Protein AF-0000000068182702 (afdb_homodimer)

Nearest PDB structures (foldseek):
  3tcj-assembly1_A  TM=9.466E-01  e=1.246E-10  Aliivibrio fischeri
  4elz-assembly1_D  TM=9.457E-01  e=1.972E-10  Aliivibrio fischeri MJ11
  3tcj-assembly1_B  TM=9.399E-01  e=1.388E-09  Aliivibrio fischeri
  2vub-assembly1_D  TM=9.072E-01  e=1.931E-07  Escherichia coli
  1x75-assembly1_D  TM=8.991E-01  e=2.165E-07  Escherichia coli

Secondary structure (DSSP, 8-state):
--TTEEEE--STTTTT--EEEE-S-GGGTTSSEEEEEEEEESSSS------TTTS-EEEETTEEEEE-GGG-EEEEGGG--SEEEE-GGGHHHHHHHHHHHHH--/--TTEEEE--STTTTT--EEEE-S-GGGTTSSEEEEEEEEESSSS------TTTS-EEEETTEEEEE-GGG-EEEEGGG--SEEEE-GGGHHHHHHHHHHHHH--

pLDDT: mean 93.03, std 8.58, range [58.75, 98.69]

Structure (mmCIF, N/CA/C/O backbone):
data_AF-0000000068182702-model_v1
#
loop_
_entity.id
_entity.type
_entity.pdbx_description
1 polymer 'Toxin CcdB'
#
loop_
_atom_site.group_PDB
_atom_site.id
_atom_site.type_symbol
_atom_site.label_atom_id
_atom_site.label_alt_id
_atom_site.label_comp_id
_atom_site.label_asym_id
_atom_site.label_entity_id
_atom_site.label_seq_id
_atom_site.pdbx_PDB_ins_code
_atom_site.Cartn_x
_atom_site.Cartn_y
_atom_site.Cartn_z
_atom_site.occupancy
_atom_site.B_iso_or_equiv
_atom_site.auth_seq_id
_atom_site.auth_comp_id
_atom_site.auth_asym_id
_atom_site.auth_atom_id
_atom_site.pdbx_PDB_model_num
ATOM 1 N N . MET A 1 1 ? -16.281 4.598 8.031 1 84.88 1 MET A N 1
ATOM 2 C CA . MET A 1 1 ? -14.93 4.973 7.613 1 84.88 1 MET A CA 1
ATOM 3 C C . MET A 1 1 ? -14.93 5.492 6.18 1 84.88 1 MET A C 1
ATOM 5 O O . MET A 1 1 ? -15.586 4.918 5.309 1 84.88 1 MET A O 1
ATOM 9 N N . ALA A 1 2 ? -14.43 6.773 6.047 1 94.38 2 ALA A N 1
ATOM 10 C CA . ALA A 1 2 ? -14.398 7.367 4.711 1 94.38 2 ALA A CA 1
ATOM 11 C C . ALA A 1 2 ? -12.961 7.562 4.23 1 94.38 2 ALA A C 1
ATOM 13 O O . ALA A 1 2 ? -12.078 7.918 5.012 1 94.38 2 ALA A O 1
ATOM 14 N N . ARG A 1 3 ? -12.867 7.258 2.963 1 97.56 3 ARG A N 1
ATOM 15 C CA . ARG A 1 3 ? -11.562 7.496 2.354 1 97.56 3 ARG A CA 1
ATOM 16 C C . ARG A 1 3 ? -11.078 8.914 2.635 1 97.56 3 ARG A C 1
ATOM 18 O O . ARG A 1 3 ? -11.852 9.867 2.559 1 97.56 3 ARG A O 1
ATOM 25 N N . PHE A 1 4 ? -9.836 9.062 3.051 1 98.44 4 PHE A N 1
ATOM 26 C CA . PHE A 1 4 ? -9.086 10.273 3.367 1 98.44 4 PHE A CA 1
ATOM 27 C C . PHE A 1 4 ? -9.367 10.727 4.793 1 98.44 4 PHE A C 1
ATOM 29 O O . PHE A 1 4 ? -8.992 11.836 5.184 1 98.44 4 PHE A O 1
ATOM 36 N N . ASP A 1 5 ? -10.094 9.922 5.574 1 98.25 5 ASP A N 1
ATOM 37 C CA . ASP A 1 5 ? -10.148 10.172 7.008 1 98.25 5 ASP A CA 1
ATOM 38 C C . ASP A 1 5 ? -8.812 9.859 7.676 1 98.25 5 ASP A C 1
ATOM 40 O O . ASP A 1 5 ? -8.109 8.938 7.262 1 98.25 5 ASP A O 1
ATOM 44 N N . VAL A 1 6 ? -8.5 10.656 8.711 1 98.56 6 VAL A N 1
ATOM 45 C CA . VAL A 1 6 ? -7.285 10.484 9.508 1 98.56 6 VAL A CA 1
ATOM 46 C C . VAL A 1 6 ? -7.641 9.883 10.867 1 98.56 6 VAL A C 1
ATOM 48 O O . VAL A 1 6 ? -8.586 10.32 11.516 1 98.56 6 VAL A O 1
ATOM 51 N N . TYR A 1 7 ? -6.887 8.93 11.281 1 98.31 7 TYR A N 1
ATOM 52 C CA . TYR A 1 7 ? -7.102 8.242 12.547 1 98.31 7 TYR A CA 1
ATOM 53 C C . TYR A 1 7 ? -5.859 8.32 13.43 1 98.31 7 TYR A C 1
ATOM 55 O O . TYR A 1 7 ? -4.75 8.531 12.93 1 98.31 7 TYR A O 1
ATOM 63 N N . VAL A 1 8 ? -6.129 8.125 14.695 1 97.12 8 VAL A N 1
ATOM 64 C CA . VAL A 1 8 ? -5.004 7.965 15.609 1 97.12 8 VAL A CA 1
ATOM 65 C C . VAL A 1 8 ? -4.293 6.645 15.328 1 97.12 8 VAL A C 1
ATOM 67 O O . VAL A 1 8 ? -4.941 5.617 15.109 1 97.12 8 VAL A O 1
ATOM 70 N N . ASN A 1 9 ? -2.988 6.707 15.273 1 97.44 9 ASN A N 1
ATOM 71 C CA . ASN A 1 9 ? -2.184 5.504 15.094 1 97.44 9 ASN A CA 1
ATOM 72 C C . ASN A 1 9 ? -2.16 4.648 16.359 1 97.44 9 ASN A C 1
ATOM 74 O O . ASN A 1 9 ? -1.606 5.059 17.375 1 97.44 9 ASN A O 1
ATOM 78 N N . PRO A 1 10 ? -2.689 3.496 16.219 1 95.38 10 PRO A N 1
ATOM 79 C CA . PRO A 1 10 ? -2.727 2.641 17.406 1 95.38 10 PRO A CA 1
ATOM 80 C C . PRO A 1 10 ? -1.411 1.9 17.641 1 95.38 10 PRO A C 1
ATOM 82 O O . PRO A 1 10 ? -1.26 1.21 18.656 1 95.38 10 PRO A O 1
ATOM 85 N N . GLY A 1 11 ? -0.503 2.066 16.734 1 92.19 11 GLY A N 1
ATOM 86 C CA . GLY A 1 11 ? 0.709 1.265 16.797 1 92.19 11 GLY A CA 1
ATOM 87 C C . GLY A 1 11 ? 1.771 1.847 17.703 1 92.19 11 GLY A C 1
ATOM 88 O O . GLY A 1 11 ? 1.56 2.889 18.328 1 92.19 11 GLY A O 1
ATOM 89 N N . SER A 1 12 ? 2.893 1.145 17.766 1 88.81 12 SER A N 1
ATOM 90 C CA . SER A 1 12 ? 3.961 1.469 18.703 1 88.81 12 SER A CA 1
ATOM 91 C C . SER A 1 12 ? 4.707 2.73 18.281 1 88.81 12 SER A C 1
ATOM 93 O O . SER A 1 12 ? 5.402 3.348 19.094 1 88.81 12 SER A O 1
ATOM 95 N N . HIS A 1 13 ? 4.551 3.172 17.016 1 89.31 13 HIS A N 1
ATOM 96 C CA . HIS A 1 13 ? 5.289 4.336 16.547 1 89.31 13 HIS A CA 1
ATOM 97 C C . HIS A 1 13 ? 4.445 5.602 16.641 1 89.31 13 HIS A C 1
ATOM 99 O O . HIS A 1 13 ? 4.73 6.594 15.969 1 89.31 13 HIS A O 1
ATOM 105 N N . ALA A 1 14 ? 3.467 5.582 17.516 1 91.75 14 ALA A N 1
ATOM 106 C CA . ALA A 1 14 ? 2.514 6.684 17.625 1 91.75 14 ALA A CA 1
ATOM 107 C C . ALA A 1 14 ? 3.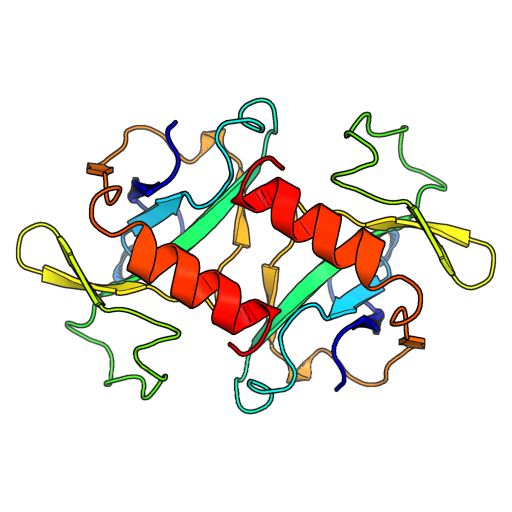201 7.961 18.094 1 91.75 14 ALA A C 1
ATOM 109 O O . ALA A 1 14 ? 2.736 9.07 17.812 1 91.75 14 ALA A O 1
ATOM 110 N N . ALA A 1 15 ? 4.309 7.84 18.766 1 91.62 15 ALA A N 1
ATOM 111 C CA . ALA A 1 15 ? 5.012 9.016 19.266 1 91.62 15 ALA A CA 1
ATOM 112 C C . ALA A 1 15 ? 5.539 9.875 18.125 1 91.62 15 ALA A C 1
ATOM 114 O O . ALA A 1 15 ? 5.441 11.102 18.156 1 91.62 15 ALA A O 1
ATOM 115 N N . THR A 1 16 ? 6.043 9.227 17.047 1 93.25 16 THR A N 1
ATOM 116 C CA . THR A 1 16 ? 6.605 9.953 15.906 1 93.25 16 THR A CA 1
ATOM 117 C C . THR A 1 16 ? 5.605 10.016 14.758 1 93.25 16 THR A C 1
ATOM 119 O O . THR A 1 16 ? 5.633 10.953 13.953 1 93.25 16 THR A O 1
ATOM 122 N N . THR A 1 17 ? 4.77 9.008 14.742 1 95.5 17 THR A N 1
ATOM 123 C CA . THR A 1 17 ? 3.779 8.867 13.688 1 95.5 17 THR A CA 1
ATOM 124 C C . THR A 1 17 ? 2.377 8.727 14.266 1 95.5 17 THR A C 1
ATOM 126 O O . THR A 1 17 ? 1.775 7.656 14.203 1 95.5 17 THR A O 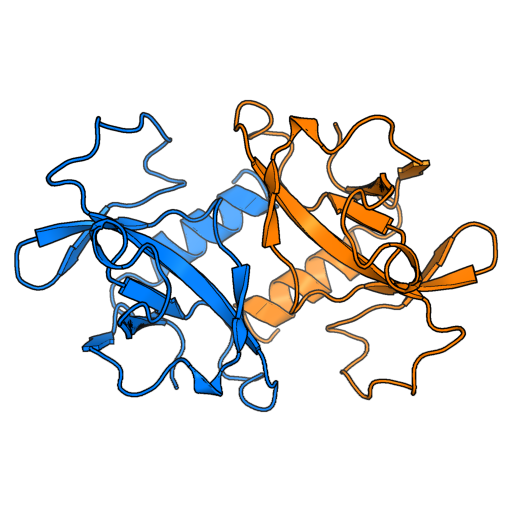1
ATOM 129 N N . PRO A 1 18 ? 1.861 9.797 14.734 1 96.38 18 PRO A N 1
ATOM 130 C CA . PRO A 1 18 ? 0.662 9.727 15.57 1 96.38 18 PRO A CA 1
ATOM 131 C C . PRO A 1 18 ? -0.605 9.453 14.766 1 96.38 18 PRO A C 1
ATOM 133 O O . PRO A 1 18 ? -1.644 9.109 15.336 1 96.38 18 PRO A O 1
ATOM 136 N N . TYR A 1 19 ? -0.579 9.586 13.414 1 97.44 19 TYR A N 1
ATOM 137 C CA . TYR A 1 19 ? -1.802 9.484 12.633 1 97.44 19 TYR A CA 1
ATOM 138 C C . TYR A 1 19 ? -1.617 8.523 11.461 1 97.44 19 TYR A C 1
ATOM 140 O O . TYR A 1 19 ? -0.495 8.312 10.992 1 97.44 19 TYR A O 1
ATOM 148 N N . LEU A 1 20 ? -2.715 7.977 11.055 1 98.31 20 LEU A N 1
ATOM 149 C CA . LEU A 1 20 ? -2.848 7.164 9.852 1 98.31 20 LEU A CA 1
ATOM 150 C C . LEU A 1 20 ? -3.922 7.727 8.93 1 98.31 20 LEU A C 1
ATOM 152 O O . LEU A 1 20 ? -5.008 8.094 9.383 1 98.31 20 LEU A O 1
ATOM 156 N N . LEU A 1 21 ? -3.605 7.797 7.676 1 98.69 21 LEU A N 1
ATOM 157 C CA . LEU A 1 21 ? -4.547 8.273 6.664 1 98.69 21 LEU A CA 1
ATOM 158 C C . LEU A 1 21 ? -5.141 7.105 5.883 1 98.69 21 LEU A C 1
ATOM 160 O O . LEU A 1 21 ? -4.406 6.336 5.258 1 98.69 21 LEU A O 1
ATOM 164 N N . ASP A 1 22 ? -6.527 7.004 5.914 1 98.5 22 ASP A N 1
ATOM 165 C CA . ASP A 1 22 ? -7.211 6.02 5.082 1 98.5 22 ASP A CA 1
ATOM 166 C C . ASP A 1 22 ? -7.16 6.418 3.607 1 98.5 22 ASP A C 1
ATOM 168 O O . ASP A 1 22 ? -7.633 7.496 3.232 1 98.5 22 ASP A O 1
ATOM 172 N N . VAL A 1 23 ? -6.6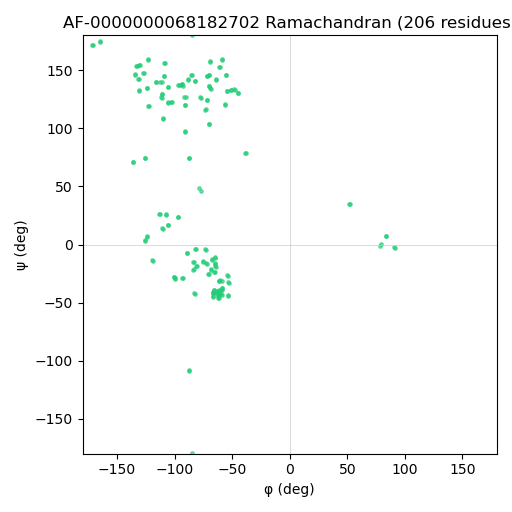21 5.477 2.717 1 98.44 23 VAL A N 1
ATOM 173 C CA . VAL A 1 23 ? -6.547 5.809 1.299 1 98.44 23 VAL A CA 1
ATOM 174 C C . VAL A 1 23 ? -7.27 4.746 0.478 1 98.44 23 VAL A C 1
ATOM 176 O O . VAL A 1 23 ? -7.207 4.754 -0.754 1 98.44 23 VAL A O 1
ATOM 179 N N . GLN A 1 24 ? -7.93 3.828 1.112 1 97.81 24 GLN A N 1
ATOM 180 C CA . GLN A 1 24 ? -8.648 2.746 0.452 1 97.81 24 GLN A CA 1
ATOM 181 C C . GLN A 1 24 ? -10.031 3.207 -0.018 1 97.81 24 GLN A C 1
ATOM 183 O O . GLN A 1 24 ? -10.703 3.965 0.678 1 97.81 24 GLN A O 1
ATOM 188 N N . SER A 1 25 ? -10.438 2.752 -1.19 1 97 25 SER A N 1
ATOM 189 C CA . SER A 1 25 ? -11.75 3.096 -1.736 1 97 25 SER A CA 1
ATOM 190 C C . SER A 1 25 ? -12.867 2.74 -0.76 1 97 25 SER A C 1
ATOM 192 O O . SER A 1 25 ? -12.859 1.66 -0.166 1 97 25 SER A O 1
ATOM 194 N N . ASP A 1 26 ? -13.883 3.559 -0.775 1 95.62 26 ASP A N 1
ATOM 195 C CA . ASP A 1 26 ? -15.039 3.34 0.088 1 95.62 26 ASP A CA 1
ATOM 196 C C . ASP A 1 26 ? -15.82 2.1 -0.344 1 95.62 26 ASP A C 1
ATOM 198 O O . ASP A 1 26 ? -16.578 1.533 0.444 1 95.62 26 ASP A O 1
ATOM 202 N N . LEU A 1 27 ? -15.648 1.705 -1.57 1 93.69 27 LEU A N 1
ATOM 203 C CA . LEU A 1 27 ? -16.359 0.555 -2.117 1 93.69 27 LEU A CA 1
ATOM 204 C C . LEU A 1 27 ? -15.898 -0.736 -1.448 1 93.69 27 LEU A C 1
ATOM 206 O O . LEU A 1 27 ? -16.594 -1.751 -1.502 1 93.69 27 LEU A O 1
ATOM 210 N N . LEU A 1 28 ? -14.812 -0.726 -0.703 1 94 28 LEU A N 1
ATOM 211 C CA . LEU A 1 28 ? -14.211 -1.933 -0.15 1 94 28 LEU A CA 1
ATOM 212 C C . LEU A 1 28 ? -14.312 -1.943 1.371 1 94 28 LEU A C 1
ATOM 214 O O . LEU A 1 28 ? -13.484 -2.557 2.049 1 94 28 LEU A O 1
ATOM 218 N N . ASP A 1 29 ? -15.273 -1.274 1.869 1 90.25 29 ASP A N 1
ATOM 219 C CA . ASP A 1 29 ? -15.477 -1.147 3.309 1 90.25 29 ASP A CA 1
ATOM 220 C C . ASP A 1 29 ? -15.812 -2.498 3.938 1 90.25 29 ASP A C 1
ATOM 222 O O . ASP A 1 29 ? -15.742 -2.656 5.16 1 90.25 29 ASP A O 1
ATOM 226 N N . VAL A 1 30 ? -16.062 -3.428 3.143 1 89.69 30 VAL A N 1
ATOM 227 C CA . VAL A 1 30 ? -16.438 -4.75 3.637 1 89.69 30 VAL A CA 1
ATOM 228 C C . VAL A 1 30 ? -15.188 -5.527 4.023 1 89.69 30 VAL A C 1
ATOM 230 O O . VAL A 1 30 ? -15.266 -6.531 4.734 1 89.69 30 VAL A O 1
ATOM 233 N N . LEU A 1 31 ? -14.062 -5.133 3.547 1 92.19 31 LEU A N 1
ATOM 234 C CA . LEU A 1 31 ? -12.82 -5.832 3.859 1 92.19 31 LEU A CA 1
ATOM 235 C C . LEU A 1 31 ? -12.438 -5.633 5.324 1 92.19 31 LEU A C 1
ATOM 237 O O . LEU A 1 31 ? -12.75 -4.594 5.914 1 92.19 31 LEU A O 1
ATOM 241 N N . ASP A 1 32 ? -11.633 -6.551 5.82 1 92.56 32 ASP A N 1
ATOM 242 C CA . ASP A 1 32 ? -11.188 -6.5 7.207 1 92.56 32 ASP A CA 1
ATOM 243 C C . ASP A 1 32 ? -9.977 -5.582 7.359 1 92.56 32 ASP A C 1
ATOM 245 O O . ASP A 1 32 ? -9.68 -5.117 8.461 1 92.56 32 ASP A O 1
ATOM 249 N N . SER A 1 33 ? -9.273 -5.367 6.281 1 94.38 33 SER A N 1
ATOM 250 C CA . SER A 1 33 ? -8.094 -4.508 6.32 1 94.38 33 SER A CA 1
ATOM 251 C C . SER A 1 33 ? -8.359 -3.188 5.602 1 94.38 33 SER A C 1
ATOM 253 O O . SER A 1 33 ? -9.305 -3.076 4.816 1 94.38 33 SER A O 1
ATOM 255 N N . CYS A 1 34 ? -7.637 -2.223 5.953 1 97.19 34 CYS A N 1
ATOM 256 C CA . CYS A 1 34 ? -7.664 -0.91 5.32 1 97.19 34 CYS A CA 1
ATOM 257 C C . CYS A 1 34 ? -6.258 -0.441 4.973 1 97.19 34 CYS A C 1
ATOM 259 O O . CYS A 1 34 ? -5.34 -0.559 5.785 1 97.19 34 CYS A O 1
ATOM 261 N N . MET A 1 35 ? -6.094 0.03 3.754 1 98.38 35 MET A N 1
ATOM 262 C CA . MET A 1 35 ? -4.812 0.597 3.34 1 98.38 35 MET A CA 1
ATOM 263 C C . MET A 1 35 ? -4.633 2.002 3.902 1 98.38 35 MET A C 1
ATOM 265 O O . MET A 1 35 ? -5.496 2.863 3.723 1 98.38 35 MET A O 1
ATOM 269 N N . VAL A 1 36 ? -3.506 2.232 4.605 1 98.56 36 VAL A N 1
ATOM 270 C CA . VAL A 1 36 ? -3.303 3.521 5.254 1 98.56 36 VAL A CA 1
ATOM 271 C C . VAL A 1 36 ? -1.896 4.039 4.953 1 98.56 36 VAL A C 1
ATOM 273 O O . VAL A 1 36 ? -0.994 3.254 4.652 1 98.56 36 VAL A O 1
ATOM 276 N N . ILE A 1 37 ? -1.754 5.285 4.996 1 98.5 37 ILE A N 1
ATOM 277 C CA . ILE A 1 37 ? -0.463 5.961 4.93 1 98.5 37 ILE A CA 1
ATOM 278 C C . ILE A 1 37 ? -0.141 6.59 6.281 1 98.5 37 ILE A C 1
ATOM 280 O O . ILE A 1 37 ? -0.949 7.344 6.832 1 98.5 37 ILE A O 1
ATOM 284 N N . PRO A 1 38 ? 1 6.359 6.809 1 97.5 38 PRO A N 1
ATOM 285 C CA . PRO A 1 38 ? 1.378 7.016 8.062 1 97.5 38 PRO A CA 1
ATOM 286 C C . PRO A 1 38 ? 1.675 8.5 7.883 1 97.5 38 PRO A C 1
ATOM 288 O O . PRO A 1 38 ? 2.213 8.906 6.848 1 97.5 38 PRO A O 1
ATOM 291 N N . LEU A 1 39 ? 1.324 9.258 8.891 1 96.75 39 LEU A N 1
ATOM 292 C CA . LEU A 1 39 ? 1.662 10.672 8.969 1 96.75 39 LEU A CA 1
ATOM 293 C C . LEU A 1 39 ? 2.701 10.922 10.055 1 96.75 39 LEU A C 1
ATOM 295 O O . LEU A 1 39 ? 2.381 10.891 11.242 1 96.75 39 LEU A O 1
ATOM 299 N N . ARG A 1 40 ? 3.828 11.203 9.609 1 95.56 40 ARG A N 1
ATOM 300 C CA . ARG A 1 40 ? 4.938 11.398 10.531 1 95.56 40 ARG A CA 1
ATOM 301 C C . ARG A 1 40 ? 5.098 12.867 10.906 1 95.56 40 ARG A C 1
ATOM 303 O O . ARG A 1 40 ? 5.094 13.734 10.039 1 95.56 40 ARG A O 1
ATOM 310 N N . SER A 1 41 ? 5.32 13.047 12.18 1 94.44 41 SER A N 1
ATOM 311 C CA . SER A 1 41 ? 5.516 14.414 12.656 1 94.44 41 SER A CA 1
ATOM 312 C C . SER A 1 41 ? 6.844 14.984 12.172 1 94.44 41 SER A C 1
ATOM 314 O O . SER A 1 41 ? 7.863 14.289 12.172 1 94.44 41 SER A O 1
ATOM 316 N N . LEU A 1 42 ? 6.852 16.234 11.711 1 91.19 42 LEU A N 1
ATOM 317 C CA . LEU A 1 42 ? 8.07 16.891 11.258 1 91.19 42 LEU A CA 1
ATOM 318 C C . LEU A 1 42 ? 8.766 17.609 12.414 1 91.19 42 LEU A C 1
ATOM 320 O O . LEU A 1 42 ? 9.844 18.172 12.242 1 91.19 42 LEU A O 1
ATOM 324 N N . GLU A 1 43 ? 8.195 17.688 13.508 1 84.25 43 GLU A N 1
ATOM 325 C CA . GLU A 1 43 ? 8.805 18.359 14.648 1 84.25 43 GLU A CA 1
ATOM 326 C C . GLU A 1 43 ? 10.141 17.734 15.023 1 84.25 43 GLU A C 1
ATOM 328 O O . GLU A 1 43 ? 11.078 18.438 15.414 1 84.25 43 GLU A O 1
ATOM 333 N N . HIS A 1 44 ? 10.367 16.438 14.836 1 69.19 44 HIS A N 1
ATOM 334 C CA . HIS A 1 44 ? 11.602 15.852 15.352 1 69.19 44 HIS A CA 1
ATOM 335 C C . HIS A 1 44 ? 12.367 15.125 14.25 1 69.19 44 HIS A C 1
ATOM 337 O O . HIS A 1 44 ? 13.32 14.391 14.531 1 69.19 44 HIS A O 1
ATOM 343 N N . PHE A 1 45 ? 11.773 15.273 13.094 1 65.5 45 PHE A N 1
ATOM 344 C CA . PHE A 1 45 ? 12.469 14.422 12.141 1 65.5 45 PHE A CA 1
ATOM 345 C C . PHE A 1 45 ? 13.227 15.258 11.117 1 65.5 45 PHE A C 1
ATOM 347 O O . PHE A 1 45 ? 12.781 16.359 10.758 1 65.5 45 PHE A O 1
ATOM 354 N N . PRO A 1 46 ? 14.531 14.789 11.172 1 59.72 46 PRO A N 1
ATOM 355 C CA . PRO A 1 46 ? 15.305 15.391 10.086 1 59.72 46 PRO A CA 1
ATOM 356 C C . PRO A 1 46 ? 14.562 15.375 8.75 1 59.72 46 PRO A C 1
ATOM 358 O O . PRO A 1 46 ? 13.75 14.477 8.508 1 59.72 46 PRO A O 1
ATOM 361 N N . LYS A 1 47 ? 14.523 16.562 8.07 1 58.75 47 LYS A N 1
ATOM 362 C CA . LYS A 1 47 ? 13.93 16.797 6.762 1 58.75 47 LYS A CA 1
ATOM 363 C C . LYS A 1 47 ? 14.188 15.633 5.816 1 58.75 47 LYS A C 1
ATOM 365 O O . LYS A 1 47 ? 15.344 15.273 5.566 1 58.75 47 LYS A O 1
ATOM 370 N N . VAL A 1 48 ? 13.438 14.617 5.992 1 59.47 48 VAL A N 1
ATOM 371 C CA . VAL A 1 48 ? 13.617 13.602 4.961 1 59.47 48 VAL A CA 1
ATOM 372 C C . VAL A 1 48 ? 13.375 14.211 3.584 1 59.47 48 VAL A C 1
ATOM 374 O O . VAL A 1 48 ? 12.461 15.023 3.406 1 59.47 48 VAL A O 1
ATOM 377 N N . LYS A 1 49 ? 14.438 14.125 2.727 1 65.19 49 LYS A N 1
ATOM 378 C CA . LYS A 1 49 ? 14.477 14.719 1.392 1 65.19 49 LYS A CA 1
ATOM 379 C C . LYS A 1 49 ? 13.711 13.867 0.388 1 65.19 49 LYS A C 1
ATOM 381 O O . LYS A 1 49 ? 14.312 13.242 -0.49 1 65.19 49 LYS A O 1
ATOM 386 N N . LEU A 1 50 ? 12.492 13.484 0.749 1 73.44 50 LEU A N 1
ATOM 387 C CA . LEU A 1 50 ? 11.75 12.875 -0.352 1 73.44 50 LEU A CA 1
ATOM 388 C C . LEU A 1 50 ? 11.047 13.938 -1.188 1 73.44 50 LEU A C 1
ATOM 390 O O . LEU A 1 50 ? 10.727 15.016 -0.685 1 73.44 50 LEU A O 1
ATOM 394 N N . PRO A 1 51 ? 11.008 13.594 -2.523 1 77.69 51 PRO A N 1
ATOM 395 C CA . PRO A 1 51 ? 10.242 14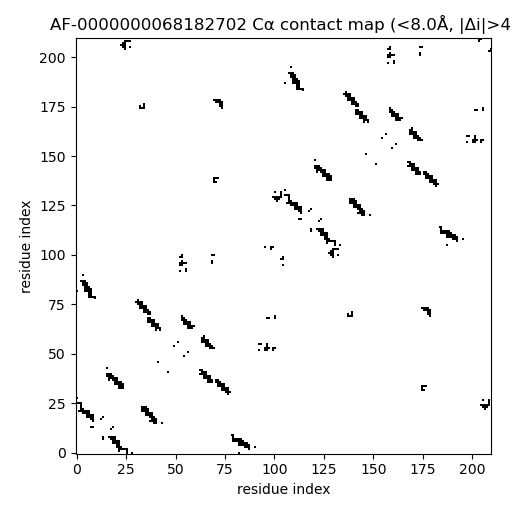.539 -3.344 1 77.69 51 PRO A CA 1
ATOM 396 C C . PRO A 1 51 ? 8.883 14.883 -2.742 1 77.69 51 PRO A C 1
ATOM 398 O O . PRO A 1 51 ? 8.18 13.992 -2.254 1 77.69 51 PRO A O 1
ATOM 401 N N . GLY A 1 52 ? 8.547 16.141 -2.697 1 83.19 52 GLY A N 1
ATOM 402 C CA . GLY A 1 52 ? 7.273 16.625 -2.184 1 83.19 52 GLY A CA 1
ATOM 403 C C . GLY A 1 52 ? 6.078 15.969 -2.844 1 83.19 52 GLY A C 1
ATOM 404 O O . GLY A 1 52 ? 5.031 15.797 -2.215 1 83.19 52 GLY A O 1
ATOM 405 N N . ARG A 1 53 ? 6.273 15.539 -4.051 1 90.31 53 ARG A N 1
ATOM 406 C CA . ARG A 1 53 ? 5.188 14.898 -4.785 1 90.31 53 ARG A CA 1
ATOM 407 C C . ARG A 1 53 ? 4.863 13.531 -4.199 1 90.31 53 ARG A C 1
ATOM 409 O O . ARG A 1 53 ? 3.734 13.047 -4.324 1 90.31 53 ARG A O 1
ATOM 416 N N . LEU A 1 54 ? 5.82 12.945 -3.576 1 94.69 54 LEU A N 1
ATOM 417 C CA . LEU A 1 54 ? 5.66 11.602 -3.031 1 94.69 54 LEU A CA 1
ATOM 418 C C . LEU A 1 54 ? 5.211 11.656 -1.576 1 94.69 54 LEU A C 1
ATOM 420 O O . LEU A 1 54 ? 4.508 10.758 -1.105 1 94.69 54 LEU A O 1
ATOM 424 N N . THR A 1 55 ? 5.609 12.711 -0.952 1 95.5 55 THR A N 1
ATOM 425 C CA . THR A 1 55 ? 5.328 12.82 0.476 1 95.5 55 THR A CA 1
ATOM 426 C C . THR A 1 55 ? 4.84 14.219 0.828 1 95.5 55 THR A C 1
ATOM 428 O O . THR A 1 55 ? 5.543 14.977 1.501 1 95.5 55 THR A O 1
ATOM 431 N N . PRO A 1 56 ? 3.664 14.539 0.435 1 95.62 56 PRO A N 1
ATOM 432 C CA . PRO A 1 56 ? 3.17 15.883 0.742 1 95.62 56 PRO A CA 1
ATOM 433 C C . PRO A 1 56 ? 3.076 16.156 2.242 1 95.62 56 PRO A C 1
ATOM 435 O O . PRO A 1 56 ? 2.971 15.211 3.035 1 95.62 56 PRO A O 1
ATOM 438 N N . VAL A 1 57 ? 3.191 17.406 2.553 1 94.44 57 VAL A N 1
ATOM 439 C CA . VAL A 1 57 ? 3.068 17.828 3.941 1 94.44 57 VAL A CA 1
ATOM 440 C C . VAL A 1 57 ? 1.64 18.312 4.211 1 94.44 57 VAL A C 1
ATOM 442 O O . VAL A 1 57 ? 1.042 19 3.383 1 94.44 57 VAL A O 1
ATOM 445 N N . VAL A 1 58 ? 1.133 17.906 5.355 1 95.38 58 VAL A N 1
ATOM 446 C CA . VAL A 1 58 ? -0.202 18.344 5.762 1 95.38 58 VAL A CA 1
ATOM 447 C C . VAL A 1 58 ? -0.146 18.953 7.16 1 95.38 58 VAL A C 1
ATOM 449 O O . VAL A 1 58 ? 0.676 18.547 7.988 1 95.38 58 VAL A O 1
ATOM 452 N N . THR A 1 59 ? -0.997 19.891 7.332 1 94.62 59 THR A N 1
ATOM 453 C CA . THR A 1 59 ? -1.084 20.531 8.641 1 94.62 59 THR A CA 1
ATOM 454 C C . THR A 1 59 ? -2.342 20.078 9.383 1 94.62 59 THR A C 1
ATOM 456 O O . THR A 1 59 ? -3.451 20.203 8.852 1 94.62 59 THR A O 1
ATOM 459 N N . ILE A 1 60 ? -2.141 19.516 10.531 1 94.88 60 ILE A N 1
ATOM 460 C CA . ILE A 1 60 ? -3.236 19.094 11.398 1 94.88 60 ILE A CA 1
ATOM 461 C C . ILE A 1 60 ? -3.121 19.781 12.75 1 94.88 60 ILE A C 1
ATOM 463 O O . ILE A 1 60 ? -2.127 19.609 13.461 1 94.88 60 ILE A O 1
ATOM 467 N N . LYS A 1 61 ? -4.117 20.531 13.086 1 93.19 61 LYS A N 1
ATOM 468 C CA . LYS A 1 61 ? -4.152 21.25 14.359 1 93.19 61 LYS A CA 1
ATOM 469 C C . LYS A 1 61 ? -2.881 22.078 14.562 1 93.19 61 LYS A C 1
ATOM 471 O O . LYS A 1 61 ? -2.266 22.031 15.625 1 93.19 61 LYS A O 1
ATOM 476 N N . GLY A 1 62 ? -2.367 22.594 13.492 1 93.19 62 GLY A N 1
ATOM 477 C CA . GLY A 1 62 ? -1.256 23.531 13.539 1 93.19 62 GLY A CA 1
ATOM 478 C C . GLY A 1 62 ? 0.1 22.859 13.469 1 93.19 62 GLY A C 1
ATOM 479 O O . GLY A 1 62 ? 1.136 23.516 13.5 1 93.19 62 GLY A O 1
ATOM 480 N N . GLN A 1 63 ? 0.07 21.594 13.422 1 94.06 63 GLN A N 1
ATOM 481 C CA . GLN A 1 63 ? 1.32 20.844 13.336 1 94.06 63 GLN A CA 1
ATOM 482 C C . GLN A 1 63 ? 1.484 20.219 11.961 1 94.06 63 GLN A C 1
ATOM 484 O O . GLN A 1 63 ? 0.51 19.75 11.367 1 94.06 63 GLN A O 1
ATOM 489 N N . ASP A 1 64 ? 2.736 20.172 11.508 1 93.81 64 ASP A N 1
ATOM 490 C CA . ASP A 1 64 ? 3.025 19.625 10.18 1 93.81 64 ASP A CA 1
ATOM 491 C C . ASP A 1 64 ? 3.379 18.141 10.266 1 93.81 64 ASP A C 1
ATOM 493 O O . ASP A 1 64 ? 4.117 17.719 11.156 1 93.81 64 ASP A O 1
ATOM 497 N N . PHE A 1 65 ? 2.832 17.438 9.32 1 94.94 65 PHE A N 1
ATOM 498 C CA . PHE A 1 65 ? 3.074 16 9.203 1 94.94 65 PHE A CA 1
ATOM 499 C C . PHE A 1 65 ? 3.438 15.625 7.773 1 94.94 65 PHE A C 1
ATOM 501 O O . PHE A 1 65 ? 2.887 16.188 6.824 1 94.94 65 PHE A O 1
ATOM 508 N N . LEU A 1 66 ? 4.32 14.734 7.68 1 95.44 66 LEU A N 1
ATOM 509 C CA . LEU A 1 66 ? 4.707 14.188 6.387 1 95.44 66 LEU A 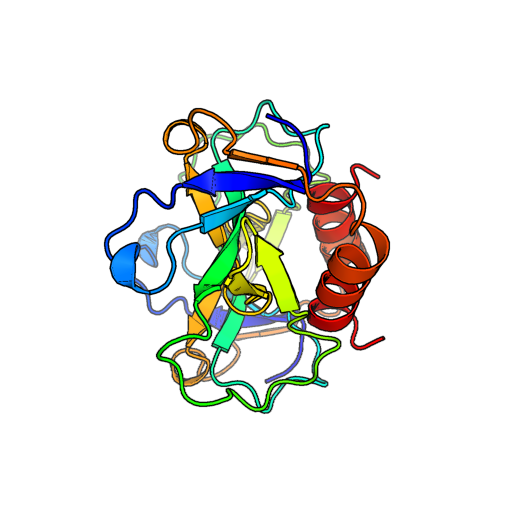CA 1
ATOM 510 C C . LEU A 1 66 ? 3.869 12.961 6.043 1 95.44 66 LEU A C 1
ATOM 512 O O . LEU A 1 66 ? 3.799 12.016 6.824 1 95.44 66 LEU A O 1
ATOM 516 N N . LEU A 1 67 ? 3.143 13.047 4.926 1 96.62 67 LEU A N 1
ATOM 517 C CA . LEU A 1 67 ? 2.467 11.859 4.402 1 96.62 67 LEU A CA 1
ATOM 518 C C . LEU A 1 67 ? 3.475 10.859 3.846 1 96.62 67 LEU A C 1
ATOM 520 O O . LEU A 1 67 ? 3.979 11.039 2.734 1 96.62 67 LEU A O 1
ATOM 524 N N . GLU A 1 68 ? 3.754 9.797 4.547 1 95.38 68 GLU A N 1
ATOM 525 C CA . GLU A 1 68 ? 4.773 8.844 4.125 1 95.38 68 GLU A CA 1
ATOM 526 C C . GLU A 1 68 ? 4.188 7.785 3.197 1 95.38 68 GLU A C 1
ATOM 528 O O . GLU A 1 68 ? 4.109 6.609 3.561 1 95.38 68 GLU A O 1
ATOM 533 N N . THR A 1 69 ? 3.92 8.141 1.993 1 97.69 69 THR A N 1
ATOM 534 C CA . THR A 1 69 ? 3.256 7.32 0.989 1 97.69 69 THR A CA 1
ATOM 535 C C . THR A 1 69 ? 4.039 6.035 0.737 1 97.69 69 THR A C 1
ATOM 537 O O . THR A 1 69 ? 3.457 4.957 0.626 1 97.69 69 THR A O 1
ATOM 540 N N . PRO A 1 70 ? 5.414 6.031 0.729 1 96.5 70 PRO A N 1
ATOM 541 C CA . PRO A 1 70 ? 6.148 4.793 0.462 1 96.5 70 PRO A CA 1
ATOM 542 C C . PRO A 1 70 ? 6.109 3.818 1.637 1 96.5 70 PRO A C 1
ATOM 544 O O . PRO A 1 70 ? 6.586 2.686 1.521 1 96.5 70 PRO A O 1
ATOM 547 N N . LYS A 1 71 ? 5.5 4.246 2.738 1 96 71 LYS A N 1
ATOM 548 C CA . LYS A 1 71 ? 5.43 3.391 3.92 1 96 71 LYS A CA 1
ATOM 549 C C . LYS A 1 71 ? 4 2.918 4.172 1 96 71 LYS A C 1
ATOM 551 O O . LYS A 1 71 ? 3.682 2.443 5.266 1 96 71 LYS A O 1
ATOM 556 N N . MET A 1 72 ? 3.176 3.09 3.207 1 97.88 72 MET A N 1
ATOM 557 C CA . MET A 1 72 ? 1.788 2.658 3.35 1 97.88 72 MET A CA 1
ATOM 558 C C . MET A 1 72 ? 1.709 1.161 3.629 1 97.88 72 MET A C 1
ATOM 560 O O . MET A 1 72 ? 2.648 0.42 3.334 1 97.88 72 MET A O 1
ATOM 564 N N . GLY A 1 73 ? 0.606 0.78 4.18 1 97.69 73 GLY A N 1
ATOM 565 C CA . GLY A 1 73 ? 0.358 -0.619 4.488 1 97.69 73 GLY A CA 1
ATOM 566 C C . GLY A 1 73 ? -1.069 -0.889 4.926 1 97.69 73 GLY A C 1
ATOM 567 O O . GLY A 1 73 ? -1.842 0.045 5.152 1 97.69 73 GLY A O 1
ATOM 568 N N . ALA A 1 74 ? -1.296 -2.17 5.02 1 97.5 74 ALA A N 1
ATOM 569 C CA . ALA A 1 74 ? -2.619 -2.598 5.461 1 97.5 74 ALA A CA 1
ATOM 570 C C . ALA A 1 74 ? -2.68 -2.709 6.984 1 97.5 74 ALA A C 1
ATOM 572 O O . ALA A 1 74 ? -1.715 -3.141 7.617 1 97.5 74 ALA A O 1
ATOM 573 N N . ILE A 1 75 ? -3.795 -2.307 7.512 1 96.56 75 ILE A N 1
ATOM 574 C CA . ILE A 1 75 ? -4.039 -2.475 8.945 1 96.56 75 ILE A CA 1
ATOM 575 C C . ILE A 1 75 ? -5.441 -3.031 9.164 1 96.56 75 ILE A C 1
ATOM 577 O O . ILE A 1 75 ? -6.363 -2.736 8.398 1 96.56 75 ILE A O 1
ATOM 581 N N . PRO A 1 76 ? -5.562 -3.85 10.18 1 96.44 76 PRO A N 1
ATOM 582 C CA . PRO A 1 76 ? -6.938 -4.254 10.469 1 96.44 76 PRO A CA 1
ATOM 583 C C . PRO A 1 76 ? -7.875 -3.061 10.664 1 96.44 76 PRO A C 1
ATOM 585 O O . PRO A 1 76 ? -7.57 -2.156 11.445 1 96.44 76 PRO A O 1
ATOM 588 N N . ARG A 1 77 ? -8.945 -3.113 10.039 1 95.19 77 ARG A N 1
ATOM 589 C CA . ARG A 1 77 ? -9.891 -2 10.047 1 95.19 77 ARG A CA 1
ATOM 590 C C . ARG A 1 77 ? -10.391 -1.717 11.461 1 95.19 77 ARG A C 1
ATOM 592 O O . ARG A 1 77 ? -10.648 -0.563 11.812 1 95.19 77 ARG A O 1
ATOM 599 N N . ARG A 1 78 ? -10.469 -2.744 12.258 1 95.19 78 ARG A N 1
ATOM 600 C CA . ARG A 1 78 ? -11.008 -2.621 13.609 1 95.19 78 ARG A CA 1
ATOM 601 C C . ARG A 1 78 ? -10.125 -1.724 14.469 1 95.19 78 ARG A C 1
ATOM 603 O O . ARG A 1 78 ? -10.562 -1.234 15.516 1 95.19 78 ARG A O 1
ATOM 610 N N . LEU A 1 79 ? -8.914 -1.515 14.07 1 96.38 79 LEU A N 1
ATOM 611 C CA . LEU A 1 79 ? -7.988 -0.696 14.852 1 96.38 79 LEU A CA 1
ATOM 612 C C . LEU A 1 79 ? -8.188 0.785 14.547 1 96.38 79 LEU A C 1
ATOM 614 O O . LEU A 1 79 ? -7.684 1.645 15.273 1 96.38 79 LEU A O 1
ATOM 618 N N . LEU A 1 80 ? -8.922 1.023 13.414 1 96.38 80 LEU A N 1
ATOM 619 C CA . LEU A 1 80 ? -9.242 2.4 13.062 1 96.38 80 LEU A CA 1
ATOM 620 C C . LEU A 1 80 ? -10.578 2.816 13.672 1 96.38 80 LEU A C 1
ATOM 622 O O . LEU A 1 80 ? -11.641 2.5 13.125 1 96.38 80 LEU A O 1
ATOM 626 N N . THR A 1 81 ? -10.547 3.428 14.695 1 93 81 THR A N 1
ATOM 627 C CA . THR A 1 81 ? -11.758 3.746 15.453 1 93 81 THR A CA 1
ATOM 628 C C . THR A 1 81 ? -12.367 5.059 14.969 1 93 81 THR A C 1
ATOM 630 O O . THR A 1 81 ? -12.828 5.152 13.836 1 93 81 THR A O 1
ATOM 633 N N . MET A 1 82 ? -12.297 6.18 15.789 1 94.56 82 MET A N 1
ATOM 634 C CA . MET A 1 82 ? -12.93 7.449 15.438 1 94.56 82 MET A CA 1
ATOM 635 C C . MET A 1 82 ? -11.969 8.336 14.656 1 94.56 82 MET A C 1
ATOM 637 O O . MET A 1 82 ? -10.844 8.57 15.086 1 94.56 82 MET A O 1
ATOM 641 N N . PRO A 1 83 ? -12.516 8.75 13.523 1 97.38 83 PRO A N 1
ATOM 642 C CA . PRO A 1 83 ? -11.656 9.672 12.766 1 97.38 83 PRO A CA 1
ATOM 643 C C . PRO A 1 83 ? -11.406 10.984 13.508 1 97.38 83 PRO A C 1
ATOM 645 O O . PRO A 1 83 ? -12.297 11.492 14.188 1 97.38 83 PRO A O 1
ATOM 648 N N . VAL A 1 84 ? -10.211 11.453 13.359 1 97.31 84 VAL A N 1
ATOM 649 C CA . VAL A 1 84 ? -9.82 12.727 13.953 1 97.31 84 VAL A CA 1
ATOM 650 C C . VAL A 1 84 ? -10.258 13.875 13.047 1 97.31 84 VAL A C 1
ATOM 652 O O . VAL A 1 84 ? -10.703 14.922 13.531 1 97.31 84 VAL A O 1
ATOM 655 N N . LEU A 1 85 ? -10.086 13.719 11.773 1 98 85 LEU A N 1
ATOM 656 C CA . LEU A 1 85 ? -10.453 14.688 10.75 1 98 85 LEU A CA 1
ATOM 657 C C . LEU A 1 85 ? -10.461 14.039 9.367 1 98 85 LEU A C 1
ATOM 659 O O . LEU A 1 85 ? -10.188 12.844 9.234 1 98 85 LEU A O 1
ATOM 663 N N . SER A 1 86 ? -10.891 14.844 8.438 1 98.19 86 SER A N 1
ATOM 664 C CA . SER A 1 86 ? -10.852 14.398 7.051 1 98.19 86 SER A CA 1
ATOM 665 C C . SER A 1 86 ? -9.906 15.258 6.219 1 98.19 86 SER A C 1
ATOM 667 O O . SER A 1 86 ? -9.867 16.484 6.379 1 98.19 86 SER A O 1
ATOM 669 N N . LEU A 1 87 ? -9.164 14.609 5.34 1 98.19 87 LEU A N 1
ATOM 670 C CA . LEU A 1 87 ? -8.297 15.328 4.414 1 98.19 87 LEU A CA 1
ATOM 671 C C . LEU A 1 87 ? -8.859 15.289 2.998 1 98.19 87 LEU A C 1
ATOM 673 O O . LEU A 1 87 ? -8.102 15.32 2.025 1 98.19 87 LEU A O 1
ATOM 677 N N . ARG A 1 88 ? -10.094 15.141 2.895 1 97.56 88 ARG A N 1
ATOM 678 C CA . ARG A 1 88 ? -10.734 15.094 1.586 1 97.56 88 ARG A CA 1
ATOM 679 C C . ARG A 1 88 ? -10.352 16.312 0.746 1 97.56 88 ARG A C 1
ATOM 681 O O . ARG A 1 88 ? -10.234 16.203 -0.477 1 97.56 88 ARG A O 1
ATOM 688 N N . ASP A 1 89 ? -10.141 17.438 1.386 1 97.06 89 ASP A N 1
ATOM 689 C CA . ASP A 1 89 ? -9.758 18.656 0.684 1 97.06 89 ASP A CA 1
ATOM 690 C C . ASP A 1 89 ? -8.383 18.5 0.029 1 97.06 89 ASP A C 1
ATOM 692 O O . ASP A 1 89 ? -8.016 19.297 -0.847 1 97.06 89 ASP A O 1
ATOM 696 N N . MET A 1 90 ? -7.605 17.516 0.428 1 97.25 90 MET A N 1
ATOM 697 C CA . MET A 1 90 ? -6.273 17.297 -0.116 1 97.25 90 MET A CA 1
ATOM 698 C C . MET A 1 90 ? -6.27 16.094 -1.057 1 97.25 90 MET A C 1
ATOM 700 O O . MET A 1 90 ? -5.211 15.547 -1.376 1 97.25 90 MET A O 1
ATOM 704 N N . GLN A 1 91 ? -7.438 15.664 -1.51 1 97.19 91 GLN A N 1
ATOM 705 C CA . GLN A 1 91 ? -7.59 14.477 -2.34 1 97.19 91 GLN A CA 1
ATOM 706 C C . GLN A 1 91 ? -6.684 14.539 -3.564 1 97.19 91 GLN A C 1
ATOM 708 O O . GLN A 1 91 ? -5.98 13.578 -3.873 1 97.19 91 GLN A O 1
ATOM 713 N N . PRO A 1 92 ? -6.555 15.68 -4.32 1 97.19 92 PRO A N 1
ATOM 714 C CA . PRO A 1 92 ? -5.691 15.711 -5.504 1 97.19 92 PRO A CA 1
ATOM 715 C C . PRO A 1 92 ? -4.227 15.438 -5.172 1 97.19 92 PRO A C 1
ATOM 717 O O . PRO A 1 92 ? -3.561 14.672 -5.871 1 97.19 92 PRO A O 1
ATOM 720 N N . GLU A 1 93 ? -3.705 16.031 -4.078 1 96.94 93 GLU A N 1
ATOM 721 C CA . GLU A 1 93 ? -2.312 15.844 -3.68 1 96.94 93 GLU A CA 1
ATOM 722 C C . GLU A 1 93 ? -2.051 14.398 -3.254 1 96.94 93 GLU A C 1
ATOM 724 O O . GLU A 1 93 ? -1.022 13.82 -3.609 1 96.94 93 GLU A O 1
ATOM 729 N N . ILE A 1 94 ? -3.018 13.859 -2.496 1 97.75 94 ILE A N 1
ATOM 730 C CA . ILE A 1 94 ? -2.867 12.492 -2.002 1 97.75 94 ILE A CA 1
ATOM 731 C C . ILE A 1 94 ? -2.91 11.508 -3.172 1 97.75 94 ILE A C 1
ATOM 733 O O . ILE A 1 94 ? -2.07 10.609 -3.27 1 97.75 94 ILE A O 1
ATOM 737 N N . THR A 1 95 ? -3.891 11.727 -4.105 1 97.19 95 THR A N 1
ATOM 738 C CA . THR A 1 95 ? -4.023 10.867 -5.273 1 97.19 95 THR A CA 1
ATOM 739 C C . THR A 1 95 ? -2.783 10.961 -6.156 1 97.19 95 THR A C 1
ATOM 741 O O . THR A 1 95 ? -2.309 9.945 -6.676 1 97.19 95 THR A O 1
ATOM 744 N N . SER A 1 96 ? -2.27 12.141 -6.309 1 97.12 96 SER A N 1
ATOM 745 C CA . SER A 1 96 ? -1.054 12.328 -7.094 1 97.12 96 SER A CA 1
ATOM 746 C C . SER A 1 96 ? 0.123 11.578 -6.477 1 97.12 96 SER A C 1
ATOM 748 O O . SER A 1 96 ? 0.93 10.984 -7.191 1 97.12 96 SER A O 1
ATOM 750 N N . ALA A 1 97 ? 0.276 11.656 -5.148 1 97.56 97 ALA A N 1
ATOM 751 C CA . ALA A 1 97 ? 1.348 10.945 -4.457 1 97.56 97 ALA A CA 1
ATOM 752 C C . ALA A 1 97 ? 1.247 9.438 -4.691 1 97.56 97 ALA A C 1
ATOM 754 O O . ALA A 1 97 ? 2.252 8.773 -4.965 1 97.56 97 ALA A O 1
ATOM 755 N N . LEU A 1 98 ? -0.016 8.875 -4.621 1 97.88 98 LEU A N 1
ATOM 756 C CA . LEU A 1 98 ? -0.251 7.461 -4.887 1 97.88 98 LEU A CA 1
ATOM 757 C C . LEU A 1 98 ? 0.129 7.109 -6.32 1 97.88 98 LEU A C 1
ATOM 759 O O . LEU A 1 98 ? 0.826 6.121 -6.559 1 97.88 98 LEU A O 1
ATOM 763 N N . ASP A 1 99 ? -0.31 7.961 -7.266 1 96.69 99 ASP A N 1
ATOM 764 C CA . ASP A 1 99 ? -0.003 7.723 -8.672 1 96.69 99 ASP A CA 1
ATOM 765 C C . ASP A 1 99 ? 1.505 7.738 -8.914 1 96.69 99 ASP A C 1
ATOM 767 O O . ASP A 1 99 ? 2.021 6.922 -9.68 1 96.69 99 ASP A O 1
ATOM 771 N N . PHE A 1 100 ? 2.16 8.641 -8.258 1 96.88 100 PHE A N 1
ATOM 772 C CA . PHE A 1 100 ? 3.604 8.734 -8.438 1 96.88 100 PHE A CA 1
ATOM 773 C C . PHE A 1 100 ? 4.297 7.488 -7.906 1 96.88 100 PHE A C 1
ATOM 775 O O . PHE A 1 100 ? 5.23 6.973 -8.531 1 96.88 100 PHE A O 1
ATOM 782 N N . LEU A 1 101 ? 3.891 6.973 -6.777 1 97.56 101 LEU A N 1
ATOM 783 C CA . LEU A 1 101 ? 4.484 5.781 -6.188 1 97.56 101 LEU A CA 1
ATOM 784 C C . LEU A 1 101 ? 4.375 4.59 -7.133 1 97.56 101 LEU A C 1
ATOM 786 O O . LEU A 1 101 ? 5.34 3.84 -7.312 1 97.56 101 LEU A O 1
ATOM 790 N N . PHE A 1 102 ? 3.221 4.457 -7.848 1 97.56 102 PHE A N 1
ATOM 791 C CA . PHE A 1 102 ? 2.965 3.232 -8.594 1 97.56 102 PHE A CA 1
ATOM 792 C C . PHE A 1 102 ? 3.289 3.418 -10.07 1 97.56 102 PHE A C 1
ATOM 794 O O . PHE A 1 102 ? 3.662 2.463 -10.758 1 97.56 102 PHE A O 1
ATOM 801 N N . HIS A 1 103 ? 3.129 4.691 -10.555 1 94.75 103 HIS A N 1
ATOM 802 C CA . HIS A 1 103 ? 3.215 4.891 -11.992 1 94.75 103 HIS A CA 1
ATOM 803 C C . HIS A 1 103 ? 4.367 5.82 -12.359 1 94.75 103 HIS A C 1
ATOM 805 O O . HIS A 1 103 ? 4.746 5.918 -13.523 1 94.75 103 HIS A O 1
ATOM 811 N N . GLY A 1 104 ? 4.934 6.516 -11.438 1 92.19 104 GLY A N 1
ATOM 812 C CA . GLY A 1 104 ? 6.039 7.422 -11.711 1 92.19 104 GLY A CA 1
ATOM 813 C C . GLY A 1 104 ? 5.594 8.75 -12.289 1 92.19 104 GLY A C 1
ATOM 814 O O . GLY A 1 104 ? 6.414 9.516 -12.805 1 92.19 104 GLY A O 1
ATOM 815 N N . TYR A 1 105 ? 4.289 9.055 -12.516 1 82.94 105 TYR A N 1
ATOM 816 C CA . TYR A 1 105 ? 3.818 10.344 -13 1 82.94 105 TYR A CA 1
ATOM 817 C C . TYR A 1 105 ? 2.428 10.656 -12.461 1 82.94 105 TYR A C 1
ATOM 819 O O . TYR A 1 105 ? 1.704 9.75 -12.031 1 82.94 105 TYR A O 1
ATOM 827 N N . MET B 1 1 ? 16.172 -4.016 -9.68 1 84.81 1 MET B N 1
ATOM 828 C CA . MET B 1 1 ? 14.797 -4.375 -9.328 1 84.81 1 MET B CA 1
ATOM 829 C C . MET B 1 1 ? 13.805 -3.688 -10.266 1 84.81 1 MET B C 1
ATOM 831 O O . MET B 1 1 ? 13.93 -2.496 -10.547 1 84.81 1 MET B O 1
ATOM 835 N N . ALA B 1 2 ? 13 -4.562 -10.961 1 94.31 2 ALA B N 1
ATOM 836 C CA . ALA B 1 2 ? 12.031 -4 -11.906 1 94.31 2 ALA B CA 1
ATOM 837 C C . ALA B 1 2 ? 10.602 -4.195 -11.406 1 94.31 2 ALA B C 1
ATOM 839 O O . ALA B 1 2 ? 10.273 -5.234 -10.828 1 94.31 2 ALA B O 1
ATOM 840 N N . ARG B 1 3 ? 9.898 -3.129 -11.648 1 97.62 3 ARG B N 1
ATOM 841 C CA . ARG B 1 3 ? 8.477 -3.227 -11.312 1 97.62 3 ARG B CA 1
ATOM 842 C C . ARG B 1 3 ? 7.855 -4.477 -11.922 1 97.62 3 ARG B C 1
ATOM 844 O O . ARG B 1 3 ? 8.125 -4.812 -13.07 1 97.62 3 ARG B O 1
ATOM 851 N N . PHE B 1 4 ? 7.094 -5.227 -11.141 1 98.44 4 PHE B N 1
ATOM 852 C CA . PHE B 1 4 ? 6.348 -6.445 -11.438 1 98.44 4 PHE B CA 1
ATOM 853 C C . PHE B 1 4 ? 7.254 -7.668 -11.352 1 98.44 4 PHE B C 1
ATOM 855 O O . PHE B 1 4 ? 6.863 -8.766 -11.758 1 98.44 4 PHE B O 1
ATOM 862 N N . ASP B 1 5 ? 8.492 -7.504 -10.891 1 98.25 5 ASP B N 1
ATOM 863 C CA . ASP B 1 5 ? 9.289 -8.672 -10.523 1 98.25 5 ASP B CA 1
ATOM 864 C C . ASP B 1 5 ? 8.742 -9.336 -9.258 1 98.25 5 ASP B C 1
ATOM 866 O O . ASP B 1 5 ? 8.234 -8.656 -8.367 1 98.25 5 ASP B O 1
ATOM 870 N N . VAL B 1 6 ? 8.867 -10.672 -9.227 1 98.56 6 VAL B N 1
ATOM 871 C CA . VAL B 1 6 ? 8.445 -11.484 -8.086 1 98.56 6 VAL B CA 1
ATOM 872 C C . VAL B 1 6 ? 9.672 -11.961 -7.312 1 98.56 6 VAL B C 1
ATOM 874 O O . VAL B 1 6 ? 10.648 -12.438 -7.91 1 98.56 6 VAL B O 1
ATOM 877 N N . TYR B 1 7 ? 9.617 -11.867 -6.027 1 98.31 7 TYR B N 1
ATOM 878 C CA . TYR B 1 7 ? 10.711 -12.266 -5.152 1 98.31 7 TYR B CA 1
ATOM 879 C C . TYR B 1 7 ? 10.242 -13.305 -4.137 1 98.31 7 TYR B C 1
ATOM 881 O O . TYR B 1 7 ? 9.047 -13.406 -3.852 1 98.31 7 TYR B O 1
ATOM 889 N N . VAL B 1 8 ? 11.234 -14 -3.635 1 97.12 8 VAL B N 1
ATOM 890 C CA . VAL B 1 8 ? 10.945 -14.875 -2.506 1 97.12 8 VAL B CA 1
ATOM 891 C C . VAL B 1 8 ? 10.625 -14.039 -1.27 1 97.12 8 VAL B C 1
ATOM 893 O O . VAL B 1 8 ? 11.289 -13.039 -1 1 97.12 8 VAL B O 1
ATOM 896 N N . ASN B 1 9 ? 9.586 -14.43 -0.583 1 97.44 9 ASN B N 1
ATOM 897 C CA . ASN B 1 9 ? 9.211 -13.766 0.664 1 97.44 9 ASN B CA 1
ATOM 898 C C . ASN B 1 9 ? 10.172 -14.125 1.794 1 97.44 9 ASN B C 1
ATOM 900 O O . ASN B 1 9 ? 10.219 -15.281 2.232 1 97.44 9 ASN B O 1
ATOM 904 N N . PRO B 1 10 ? 10.844 -13.133 2.25 1 95.31 10 PRO B N 1
ATOM 905 C CA . PRO B 1 10 ? 11.805 -13.422 3.316 1 95.31 10 PRO B CA 1
ATOM 906 C C . PRO B 1 10 ? 11.148 -13.5 4.695 1 95.31 10 PRO B C 1
ATOM 908 O O . PRO B 1 10 ? 11.812 -13.828 5.68 1 95.31 10 PRO B O 1
ATOM 911 N N . GLY B 1 11 ? 9.875 -13.227 4.734 1 92.25 11 GLY B N 1
ATOM 912 C CA . GLY B 1 11 ? 9.211 -13.102 6.02 1 92.25 11 GLY B CA 1
ATOM 913 C C . GLY B 1 11 ? 8.75 -14.43 6.586 1 92.25 11 GLY B C 1
ATOM 914 O O . GLY B 1 11 ? 8.961 -15.477 5.973 1 92.25 11 GLY B O 1
ATOM 915 N N . SER B 1 12 ? 8.141 -14.359 7.758 1 89 12 SER B N 1
ATOM 916 C CA . SER B 1 12 ? 7.762 -15.539 8.523 1 89 12 SER B CA 1
ATOM 917 C C . SER B 1 12 ? 6.582 -16.266 7.879 1 89 12 SER B C 1
ATOM 919 O O . SER B 1 12 ? 6.332 -17.438 8.164 1 89 12 SER B O 1
ATOM 921 N N . HIS B 1 13 ? 5.848 -15.602 6.961 1 89.38 13 HIS B N 1
ATOM 922 C CA . HIS B 1 13 ? 4.668 -16.219 6.363 1 89.38 13 HIS B CA 1
ATOM 923 C C . HIS B 1 13 ? 5 -16.844 5.016 1 89.38 13 HIS B C 1
ATOM 925 O O . HIS B 1 13 ? 4.105 -17.094 4.207 1 89.38 13 HIS B O 1
ATOM 931 N N . ALA B 1 14 ? 6.258 -17.172 4.824 1 91.75 14 ALA B N 1
ATOM 932 C CA . ALA B 1 14 ? 6.727 -17.672 3.535 1 91.75 14 ALA B CA 1
ATOM 933 C C . ALA B 1 14 ? 6.102 -19.031 3.215 1 91.75 14 ALA B C 1
ATOM 935 O O . ALA B 1 14 ? 5.969 -19.406 2.045 1 91.75 14 ALA B O 1
ATOM 936 N N . ALA B 1 15 ? 5.68 -19.75 4.207 1 91.69 15 ALA B N 1
ATOM 937 C CA . ALA B 1 15 ? 5.094 -21.062 3.98 1 91.69 15 ALA B CA 1
ATOM 938 C C . ALA B 1 15 ? 3.781 -20.953 3.213 1 91.69 15 ALA B C 1
ATOM 940 O O . ALA B 1 15 ? 3.521 -21.75 2.299 1 91.69 15 ALA B O 1
ATOM 941 N N . THR B 1 16 ? 2.969 -19.922 3.531 1 93.25 16 THR B N 1
ATOM 942 C CA . THR B 1 16 ? 1.675 -19.75 2.881 1 93.25 16 THR B CA 1
ATOM 943 C C . THR B 1 16 ? 1.755 -18.688 1.795 1 93.25 16 THR B C 1
ATOM 945 O O . THR B 1 16 ? 1.003 -18.719 0.818 1 93.25 16 THR B O 1
ATOM 948 N N . THR B 1 17 ? 2.672 -17.781 2.012 1 95.44 17 THR B N 1
ATOM 949 C CA . THR B 1 17 ? 2.857 -16.656 1.112 1 95.44 17 THR B CA 1
ATOM 950 C C . THR B 1 17 ? 4.305 -16.562 0.642 1 95.44 17 THR B C 1
ATOM 952 O O . THR B 1 17 ? 5.039 -15.656 1.036 1 95.44 17 THR B O 1
ATOM 955 N N . PRO B 1 18 ? 4.664 -17.422 -0.215 1 96.38 18 PRO B N 1
ATOM 956 C CA . PRO B 1 18 ? 6.086 -17.625 -0.515 1 96.38 18 PRO B CA 1
ATOM 957 C C . PRO B 1 18 ? 6.668 -16.5 -1.372 1 96.38 18 PRO B C 1
ATOM 959 O O . PRO B 1 18 ? 7.891 -16.391 -1.488 1 96.38 18 PRO B O 1
ATOM 962 N N . TYR B 1 19 ? 5.832 -15.648 -2.004 1 97.44 19 TYR B N 1
ATOM 963 C CA . TYR B 1 19 ? 6.348 -14.656 -2.951 1 97.44 19 TYR B CA 1
ATOM 964 C C . TYR B 1 19 ? 5.809 -13.266 -2.635 1 97.44 19 TYR B C 1
ATOM 966 O O . TYR B 1 19 ? 4.746 -13.133 -2.025 1 97.44 19 TYR B O 1
ATOM 974 N N . LEU B 1 20 ? 6.574 -12.32 -3.037 1 98.31 20 LEU B N 1
ATOM 975 C CA . LEU B 1 20 ? 6.223 -10.906 -3.02 1 98.31 20 LEU B CA 1
ATOM 976 C C . LEU B 1 20 ? 6.344 -10.297 -4.41 1 98.31 20 LEU B C 1
ATOM 978 O O . LEU B 1 20 ? 7.332 -10.531 -5.113 1 98.31 20 LEU B O 1
ATOM 982 N N . LEU B 1 21 ? 5.367 -9.539 -4.785 1 98.69 21 LEU B N 1
ATOM 983 C CA . LEU B 1 21 ? 5.363 -8.852 -6.07 1 98.69 21 LEU B CA 1
ATOM 984 C C . LEU B 1 21 ? 5.707 -7.375 -5.898 1 98.69 21 LEU B C 1
ATOM 986 O O . LEU B 1 21 ? 5.008 -6.652 -5.184 1 98.69 21 LEU B O 1
ATOM 990 N N . ASP B 1 22 ? 6.809 -6.93 -6.613 1 98.5 22 ASP B N 1
ATOM 991 C CA . ASP B 1 22 ? 7.137 -5.508 -6.648 1 98.5 22 ASP B CA 1
ATOM 992 C C . ASP B 1 22 ? 6.137 -4.73 -7.5 1 98.5 22 ASP B C 1
ATOM 994 O O . ASP B 1 22 ? 5.965 -5.02 -8.688 1 98.5 22 ASP B O 1
ATOM 998 N N . VAL B 1 23 ? 5.492 -3.645 -6.875 1 98.5 23 VAL B N 1
ATOM 999 C CA . VAL B 1 23 ? 4.52 -2.873 -7.645 1 98.5 23 VAL B CA 1
ATOM 1000 C C . VAL B 1 23 ? 4.91 -1.397 -7.641 1 98.5 23 VAL B C 1
ATOM 1002 O O . VAL B 1 23 ? 4.152 -0.547 -8.109 1 98.5 23 VAL B O 1
ATOM 1005 N N . GLN B 1 24 ? 6.043 -1.068 -7.121 1 97.88 24 GLN B N 1
ATOM 1006 C CA . GLN B 1 24 ? 6.527 0.306 -7.031 1 97.88 24 GLN B CA 1
ATOM 1007 C C . GLN B 1 24 ? 7.172 0.749 -8.344 1 97.88 24 GLN B C 1
ATOM 1009 O O . GLN B 1 24 ? 7.875 -0.031 -8.984 1 97.88 24 GLN B O 1
ATOM 1014 N N . SER B 1 25 ? 6.938 1.99 -8.719 1 97.06 25 SER B N 1
ATOM 1015 C CA . SER B 1 25 ? 7.52 2.543 -9.938 1 97.06 25 SER B CA 1
ATOM 1016 C C . SER B 1 25 ? 9.039 2.4 -9.938 1 97.06 25 SER B C 1
ATOM 1018 O O . SER B 1 25 ? 9.695 2.67 -8.93 1 97.06 25 SER B O 1
ATOM 1020 N N . ASP B 1 26 ? 9.578 2.182 -11.109 1 95.69 26 ASP B N 1
ATOM 1021 C CA . ASP B 1 26 ? 11.016 2.047 -11.273 1 95.69 26 ASP B CA 1
ATOM 1022 C C . ASP B 1 26 ? 11.727 3.373 -11.016 1 95.69 26 ASP B C 1
ATOM 1024 O O . ASP B 1 26 ? 12.93 3.398 -10.734 1 95.69 26 ASP B O 1
ATOM 1028 N N . LEU B 1 27 ? 11 4.441 -11.133 1 93.81 27 LEU B N 1
ATOM 1029 C CA . LEU B 1 27 ? 11.562 5.773 -10.945 1 93.81 27 LEU B CA 1
ATOM 1030 C C . LEU B 1 27 ? 11.977 5.992 -9.492 1 93.81 27 LEU B C 1
ATOM 1032 O O . LEU B 1 27 ? 12.773 6.883 -9.195 1 93.81 27 LEU B O 1
ATOM 1036 N N . LEU B 1 28 ? 11.57 5.145 -8.578 1 94.19 28 LEU B N 1
ATOM 1037 C CA . LEU B 1 28 ? 11.781 5.348 -7.145 1 94.19 28 LEU B CA 1
ATOM 1038 C C . LEU B 1 28 ? 12.742 4.305 -6.586 1 94.19 28 LEU B C 1
ATOM 1040 O O . LEU B 1 28 ? 12.68 3.971 -5.402 1 94.19 28 LEU B O 1
ATOM 1044 N N . ASP B 1 29 ? 13.578 3.805 -7.414 1 90.38 29 ASP B N 1
ATOM 1045 C CA . ASP B 1 29 ? 14.523 2.762 -7.043 1 90.38 29 ASP B CA 1
ATOM 1046 C C . ASP B 1 29 ? 15.531 3.273 -6.016 1 90.38 29 ASP B C 1
ATOM 1048 O O . ASP B 1 29 ? 16.234 2.484 -5.371 1 90.38 29 ASP B O 1
ATOM 1052 N N . VAL B 1 30 ? 15.555 4.508 -5.82 1 89.94 30 VAL B N 1
ATOM 1053 C CA . VAL B 1 30 ? 16.5 5.109 -4.895 1 89.94 30 VAL B CA 1
ATOM 1054 C C . VAL B 1 30 ? 16 4.969 -3.463 1 89.94 30 VAL B C 1
ATOM 1056 O O . VAL B 1 30 ? 16.766 5.125 -2.506 1 89.94 30 VAL B O 1
ATOM 1059 N N . LEU B 1 31 ? 14.75 4.723 -3.275 1 92.38 31 LEU B N 1
ATOM 1060 C CA . LEU B 1 31 ? 14.18 4.586 -1.939 1 92.38 31 LEU B CA 1
ATOM 1061 C C . LEU B 1 31 ? 14.672 3.305 -1.271 1 92.38 31 LEU B C 1
ATOM 1063 O O . LEU B 1 31 ? 14.945 2.311 -1.947 1 92.38 31 LEU B O 1
ATOM 1067 N N . ASP B 1 32 ? 14.625 3.314 0.04 1 92.69 32 ASP B N 1
ATOM 1068 C CA . ASP B 1 32 ? 15.062 2.164 0.821 1 92.69 32 ASP B CA 1
ATOM 1069 C C . ASP B 1 32 ? 13.953 1.122 0.939 1 92.69 32 ASP B C 1
ATOM 1071 O O . ASP B 1 32 ? 14.219 -0.044 1.24 1 92.69 32 ASP B O 1
ATOM 1075 N N . SER B 1 33 ? 12.727 1.54 0.737 1 94.25 33 SER B N 1
ATOM 1076 C CA . SER B 1 33 ? 11.594 0.625 0.823 1 94.25 33 SER B CA 1
ATOM 1077 C C . SER B 1 33 ? 10.992 0.361 -0.553 1 94.25 33 SER B C 1
ATOM 1079 O O . SER B 1 33 ? 11.234 1.116 -1.497 1 94.25 33 SER B O 1
ATOM 1081 N N . CYS B 1 34 ? 10.359 -0.715 -0.662 1 97.19 34 CYS B N 1
ATOM 1082 C CA . CYS B 1 34 ? 9.641 -1.103 -1.868 1 97.19 34 CYS B CA 1
ATOM 1083 C C . CYS B 1 34 ? 8.227 -1.566 -1.531 1 97.19 34 CYS B C 1
ATOM 1085 O O . CYS B 1 34 ? 8.023 -2.332 -0.586 1 97.19 34 CYS B O 1
ATOM 1087 N N . MET B 1 35 ? 7.262 -1.056 -2.279 1 98.38 35 MET B N 1
ATOM 1088 C CA . MET B 1 35 ? 5.883 -1.502 -2.111 1 98.38 35 MET B CA 1
ATOM 1089 C C . MET B 1 35 ? 5.664 -2.857 -2.775 1 98.38 35 MET B C 1
ATOM 1091 O O . MET B 1 35 ? 5.969 -3.029 -3.957 1 98.38 35 MET B O 1
ATOM 1095 N N . VAL B 1 36 ? 5.137 -3.82 -2.006 1 98.56 36 VAL B N 1
ATOM 1096 C CA . VAL B 1 36 ? 4.984 -5.172 -2.539 1 98.56 36 VAL B CA 1
ATOM 1097 C C . VAL B 1 36 ? 3.586 -5.695 -2.221 1 98.56 36 VAL B C 1
ATOM 1099 O O . VAL B 1 36 ? 2.947 -5.246 -1.266 1 98.56 36 VAL B O 1
ATOM 1102 N N . ILE B 1 37 ? 3.143 -6.57 -3.02 1 98.5 37 ILE B N 1
ATOM 1103 C CA . ILE B 1 37 ? 1.921 -7.332 -2.785 1 98.5 37 ILE B CA 1
ATOM 1104 C C . ILE B 1 37 ? 2.268 -8.797 -2.506 1 98.5 37 ILE B C 1
ATOM 1106 O O . ILE B 1 37 ? 2.979 -9.43 -3.287 1 98.5 37 ILE B O 1
ATOM 1110 N N . PRO B 1 38 ? 1.764 -9.352 -1.457 1 97.5 38 PRO B N 1
ATOM 1111 C CA . PRO B 1 38 ? 2.002 -10.773 -1.205 1 97.5 38 PRO B CA 1
ATOM 1112 C C . PRO B 1 38 ? 1.239 -11.68 -2.168 1 97.5 38 PRO B C 1
ATOM 1114 O O . PRO B 1 38 ? 0.116 -11.359 -2.564 1 97.5 38 PRO B O 1
ATOM 1117 N N . LEU B 1 39 ? 1.872 -12.773 -2.5 1 96.75 39 LEU B N 1
ATOM 1118 C CA . LEU B 1 39 ? 1.247 -13.828 -3.281 1 96.75 39 LEU B CA 1
ATOM 1119 C C . LEU B 1 39 ? 1.006 -15.07 -2.424 1 96.75 39 LEU B C 1
ATOM 1121 O O . LEU B 1 39 ? 1.945 -15.805 -2.105 1 96.75 39 LEU B O 1
ATOM 1125 N N . ARG B 1 40 ? -0.205 -15.273 -2.156 1 95.56 40 ARG B N 1
ATOM 1126 C CA . ARG B 1 40 ? -0.574 -16.375 -1.276 1 95.56 40 ARG B CA 1
ATOM 1127 C C . ARG B 1 40 ? -0.916 -17.625 -2.082 1 95.56 40 ARG B C 1
ATOM 1129 O O . ARG B 1 40 ? -1.677 -17.562 -3.049 1 95.56 40 ARG B O 1
ATOM 1136 N N . SER B 1 41 ? -0.411 -18.703 -1.578 1 94.31 41 SER B N 1
ATOM 1137 C CA . SER B 1 41 ? -0.69 -19.969 -2.242 1 94.31 41 SER B CA 1
ATOM 1138 C C . SER B 1 41 ? -2.152 -20.375 -2.076 1 94.31 41 SER B C 1
ATOM 1140 O O . SER B 1 41 ? -2.723 -20.219 -0.994 1 94.31 41 SER B O 1
ATOM 1142 N N . LEU B 1 42 ? -2.791 -20.844 -3.143 1 91.06 42 LEU B N 1
ATOM 1143 C CA . LEU B 1 42 ? -4.176 -21.297 -3.094 1 91.06 42 LEU B CA 1
ATOM 1144 C C . LEU B 1 42 ? -4.254 -22.766 -2.736 1 91.06 42 LEU B C 1
ATOM 1146 O O . LEU B 1 42 ? -5.344 -23.328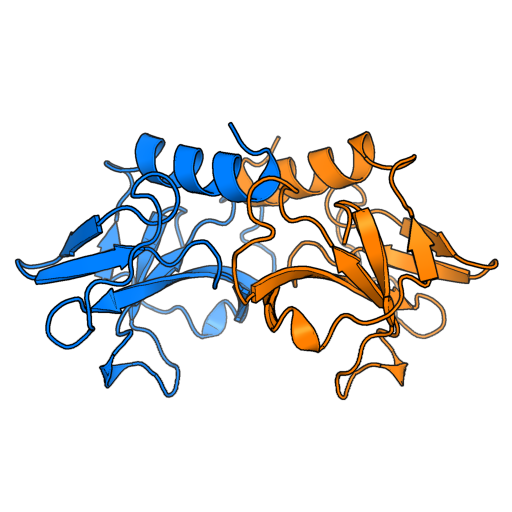 -2.584 1 91.06 42 LEU B O 1
ATOM 1150 N N . GLU B 1 43 ? -3.209 -23.422 -2.662 1 84.06 43 GLU B N 1
ATOM 1151 C CA . GLU B 1 43 ? -3.223 -24.844 -2.344 1 84.06 43 GLU B CA 1
ATOM 1152 C C . GLU B 1 43 ? -3.844 -25.109 -0.973 1 84.06 43 GLU B C 1
ATOM 1154 O O . GLU B 1 43 ? -4.535 -26.109 -0.774 1 84.06 43 GLU B O 1
ATOM 1159 N N . HIS B 1 44 ? -3.746 -24.203 -0.009 1 69.19 44 HIS B N 1
ATOM 1160 C CA . HIS B 1 44 ? -4.207 -24.547 1.331 1 69.19 44 HIS B CA 1
ATOM 1161 C C . HIS B 1 44 ? -5.223 -23.531 1.844 1 69.19 44 HIS B C 1
ATOM 1163 O O . HIS B 1 44 ? -5.578 -23.547 3.023 1 69.19 44 HIS B O 1
ATOM 1169 N N . PHE B 1 45 ? -5.488 -22.625 0.947 1 65.38 45 PHE B N 1
ATOM 1170 C CA . PHE B 1 45 ? -6.328 -21.609 1.567 1 65.38 45 PHE B CA 1
ATOM 1171 C C . PHE B 1 45 ? -7.738 -21.641 0.987 1 65.38 45 PHE B C 1
ATOM 1173 O O . PHE B 1 45 ? -7.926 -21.969 -0.189 1 65.38 45 PHE B O 1
ATOM 1180 N N . PRO B 1 46 ? -8.562 -21.75 2.109 1 59.66 46 PRO B N 1
ATOM 1181 C CA . PRO B 1 46 ? -9.953 -21.594 1.679 1 59.66 46 PRO B CA 1
ATOM 1182 C C . PRO B 1 46 ? -10.141 -20.422 0.71 1 59.66 46 PRO B C 1
ATOM 1184 O O . PRO B 1 46 ? -9.391 -19.438 0.765 1 59.66 46 PRO B O 1
ATOM 1187 N N . LYS B 1 47 ? -10.836 -20.703 -0.444 1 58.75 47 LYS B N 1
ATOM 1188 C CA . LYS B 1 47 ? -11.203 -19.75 -1.491 1 58.75 47 LYS B CA 1
ATOM 1189 C C . LYS B 1 47 ? -11.602 -18.406 -0.896 1 58.75 47 LYS B C 1
ATOM 1191 O O . LYS B 1 47 ? -12.523 -18.328 -0.078 1 58.75 47 LYS B O 1
ATOM 1196 N N . VAL B 1 48 ? -10.633 -17.656 -0.536 1 59.47 48 VAL B N 1
ATOM 1197 C CA . VAL B 1 48 ? -11.062 -16.312 -0.12 1 59.47 48 VAL B CA 1
ATOM 1198 C C . VAL B 1 48 ? -11.859 -15.656 -1.241 1 59.47 48 VAL B C 1
ATOM 1200 O O . VAL B 1 48 ? -11.516 -15.789 -2.418 1 59.47 48 VAL B O 1
ATOM 1203 N N . LYS B 1 49 ? -13.133 -15.32 -0.902 1 64.62 49 LYS B N 1
ATOM 1204 C CA . LYS B 1 49 ? -14.117 -14.766 -1.826 1 64.62 49 LYS B CA 1
ATOM 1205 C C . LYS B 1 49 ? -13.852 -13.281 -2.082 1 64.62 49 LYS B C 1
ATOM 1207 O O . LYS B 1 49 ? -14.625 -12.422 -1.65 1 64.62 49 LYS B O 1
ATOM 1212 N N 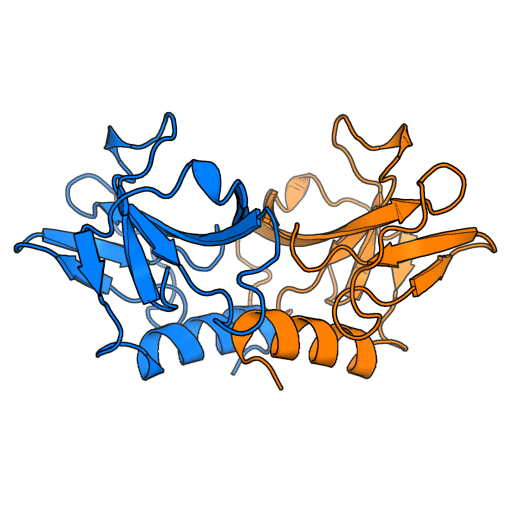. LEU B 1 50 ? -12.594 -12.938 -2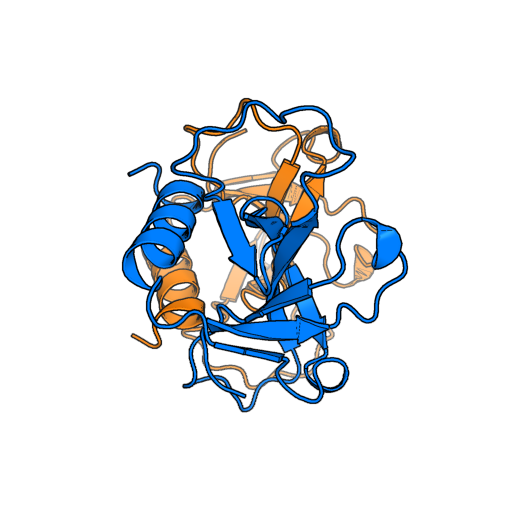.342 1 73.25 50 LEU B N 1
ATOM 1213 C CA . LEU B 1 50 ? -12.492 -11.555 -2.787 1 73.25 50 LEU B CA 1
ATOM 1214 C C . LEU B 1 50 ? -12.734 -11.445 -4.289 1 73.25 50 LEU B C 1
ATOM 1216 O O . LEU B 1 50 ? -12.508 -12.406 -5.027 1 73.25 50 LEU B O 1
ATOM 1220 N N . PRO B 1 51 ? -13.367 -10.266 -4.629 1 77.56 51 PRO B N 1
ATOM 1221 C CA . PRO B 1 51 ? -13.523 -10.078 -6.07 1 77.56 51 PRO B CA 1
ATOM 1222 C C . PRO B 1 51 ? -12.234 -10.336 -6.844 1 77.56 51 PRO B C 1
ATOM 1224 O O . PRO B 1 51 ? -11.156 -9.914 -6.414 1 77.56 51 PRO B O 1
ATOM 1227 N N . GLY B 1 52 ? -12.312 -11.078 -7.93 1 82.69 52 GLY B N 1
ATOM 1228 C CA . GLY B 1 52 ? -11.18 -11.383 -8.789 1 82.69 52 GLY B CA 1
ATOM 1229 C C . GLY B 1 52 ? -10.453 -10.141 -9.281 1 82.69 52 GLY B C 1
ATOM 1230 O O . GLY B 1 52 ? -9.25 -10.18 -9.516 1 82.69 52 GLY B O 1
ATOM 1231 N N . ARG B 1 53 ? -11.195 -9.039 -9.344 1 90 53 ARG B N 1
ATOM 1232 C CA . ARG B 1 53 ? -10.602 -7.793 -9.812 1 90 53 ARG B CA 1
ATOM 1233 C C . ARG B 1 53 ? -9.617 -7.238 -8.789 1 90 53 ARG B C 1
ATOM 1235 O O . ARG B 1 53 ? -8.688 -6.512 -9.141 1 90 53 ARG B O 1
ATOM 1242 N N . LEU B 1 54 ? -9.82 -7.602 -7.559 1 94.81 54 LEU B N 1
ATOM 1243 C CA . LEU B 1 54 ? -8.992 -7.082 -6.473 1 94.81 54 LEU B CA 1
ATOM 1244 C C . LEU B 1 54 ? -7.824 -8.016 -6.184 1 94.81 54 LEU B C 1
ATOM 1246 O O . LEU B 1 54 ? -6.758 -7.574 -5.75 1 94.81 54 LEU B O 1
ATOM 1250 N N . THR B 1 55 ? -8.086 -9.25 -6.453 1 95.5 55 THR B N 1
ATOM 1251 C CA . THR B 1 55 ? -7.078 -10.25 -6.113 1 95.5 55 THR B CA 1
ATOM 1252 C C . THR B 1 55 ? -6.91 -11.25 -7.25 1 95.5 55 THR B C 1
ATOM 1254 O O . THR B 1 55 ? -7.277 -12.422 -7.113 1 95.5 55 THR B O 1
ATOM 1257 N N . PRO B 1 56 ? -6.336 -10.82 -8.32 1 95.5 56 PRO B N 1
ATOM 1258 C CA . PRO B 1 56 ? -6.172 -11.75 -9.438 1 95.5 56 PRO B CA 1
ATOM 1259 C C . PRO B 1 56 ? -5.316 -12.961 -9.078 1 95.5 56 PRO B C 1
ATOM 1261 O O . PRO B 1 56 ? -4.504 -12.891 -8.148 1 95.5 56 PRO B O 1
ATOM 1264 N N . VAL B 1 57 ? -5.59 -14.016 -9.781 1 94.38 57 VAL B N 1
ATOM 1265 C CA . VAL B 1 57 ? -4.82 -15.242 -9.602 1 94.38 57 VAL B CA 1
ATOM 1266 C C . VAL B 1 57 ? -3.715 -15.32 -10.648 1 94.38 57 VAL B C 1
ATOM 1268 O O . VAL B 1 57 ? -3.936 -14.992 -11.82 1 94.38 57 VAL B O 1
ATOM 1271 N N . VAL B 1 58 ? -2.553 -15.734 -10.195 1 95.31 58 VAL B N 1
ATOM 1272 C CA . VAL B 1 58 ? -1.426 -15.914 -11.109 1 95.31 58 VAL B CA 1
ATOM 1273 C C . VAL B 1 58 ? -0.842 -17.312 -10.945 1 95.31 58 VAL B C 1
ATOM 1275 O O . VAL B 1 58 ? -0.872 -17.875 -9.852 1 95.31 58 VAL B O 1
ATOM 1278 N N . THR B 1 59 ? -0.373 -17.797 -12.031 1 94.56 59 THR B N 1
ATOM 1279 C CA . THR B 1 59 ? 0.263 -19.109 -12 1 94.56 59 THR B CA 1
ATOM 1280 C C . THR B 1 59 ? 1.779 -18.969 -12.109 1 94.56 59 THR B C 1
ATOM 1282 O O . THR B 1 59 ? 2.289 -18.359 -13.047 1 94.56 59 THR B O 1
ATOM 1285 N N . ILE B 1 60 ? 2.449 -19.5 -11.133 1 94.88 60 ILE B N 1
ATOM 1286 C CA . ILE B 1 60 ? 3.906 -19.516 -11.109 1 94.88 60 ILE B CA 1
ATOM 1287 C C . ILE B 1 60 ? 4.395 -20.969 -10.984 1 94.88 60 ILE B C 1
ATOM 1289 O O . ILE B 1 60 ? 4.094 -21.641 -10.008 1 94.88 60 ILE B O 1
ATOM 1293 N N . LYS B 1 61 ? 5.129 -21.406 -11.961 1 93.12 61 LYS B N 1
ATOM 1294 C CA . LYS B 1 61 ? 5.672 -22.766 -11.984 1 93.12 61 LYS B CA 1
ATOM 1295 C C . LYS B 1 61 ? 4.578 -23.797 -11.75 1 93.12 61 LYS B C 1
ATOM 1297 O O . LYS B 1 61 ? 4.738 -24.703 -10.922 1 93.12 61 LYS B O 1
ATOM 1302 N N . GLY B 1 62 ? 3.41 -23.5 -12.258 1 93.12 62 GLY B N 1
ATOM 1303 C CA . GLY B 1 62 ? 2.316 -24.469 -12.266 1 93.12 62 GLY B CA 1
ATOM 1304 C C . GLY B 1 62 ? 1.435 -24.375 -11.031 1 93.12 62 GLY B C 1
ATOM 1305 O O . GLY B 1 62 ? 0.464 -25.125 -10.898 1 93.12 62 GLY B O 1
ATOM 1306 N N . GLN B 1 63 ? 1.802 -23.531 -10.164 1 94 63 GLN B N 1
ATOM 1307 C CA . GLN B 1 63 ? 1.015 -23.359 -8.953 1 94 63 GLN B CA 1
ATOM 1308 C C . GLN B 1 63 ? 0.287 -22.016 -8.961 1 94 63 GLN B C 1
ATOM 1310 O O . GLN B 1 63 ? 0.83 -21.016 -9.43 1 94 63 GLN B O 1
ATOM 1315 N N . ASP B 1 64 ? -0.908 -22.031 -8.391 1 93.69 64 ASP B N 1
ATOM 1316 C CA . ASP B 1 64 ? -1.728 -20.812 -8.375 1 93.69 64 ASP B CA 1
ATOM 1317 C C . ASP B 1 64 ? -1.519 -20.031 -7.086 1 93.69 64 ASP B C 1
ATOM 1319 O O . ASP B 1 64 ? -1.453 -20.609 -6 1 93.69 64 ASP B O 1
ATOM 1323 N N . PHE B 1 65 ? -1.428 -18.75 -7.266 1 94.88 65 PHE B N 1
ATOM 1324 C CA . PHE B 1 65 ? -1.259 -17.828 -6.156 1 94.88 65 PHE B CA 1
ATOM 1325 C C . PHE B 1 65 ? -2.25 -16.672 -6.258 1 94.88 65 PHE B C 1
ATOM 1327 O O . PHE B 1 65 ? -2.533 -16.188 -7.355 1 94.88 65 PHE B O 1
ATOM 1334 N N . LEU B 1 66 ? -2.719 -16.281 -5.16 1 95.38 66 LEU B N 1
ATOM 1335 C CA . LEU B 1 66 ? -3.598 -15.117 -5.07 1 95.38 66 LEU B CA 1
ATOM 1336 C C . LEU B 1 66 ? -2.793 -13.852 -4.824 1 95.38 66 LEU B C 1
ATOM 1338 O O . LEU B 1 66 ? -2.006 -13.781 -3.879 1 95.38 66 LEU B O 1
ATOM 1342 N N . LEU B 1 67 ? -2.902 -12.898 -5.746 1 96.56 67 LEU B N 1
ATOM 1343 C CA . LEU B 1 67 ? -2.342 -11.578 -5.508 1 96.56 67 LEU B CA 1
ATOM 1344 C C . LEU B 1 67 ? -3.137 -10.828 -4.441 1 96.56 67 LEU B C 1
ATOM 1346 O O . LEU B 1 67 ? -4.215 -10.305 -4.723 1 96.56 67 LEU B O 1
ATOM 1350 N N . GLU B 1 68 ? -2.646 -10.727 -3.246 1 95.38 68 GLU B N 1
ATOM 1351 C CA . GLU B 1 68 ? -3.389 -10.117 -2.146 1 95.38 68 GLU B CA 1
ATOM 1352 C C . GLU B 1 68 ? -3.17 -8.609 -2.1 1 95.38 68 GLU B C 1
ATOM 1354 O O . GLU B 1 68 ? -2.559 -8.094 -1.161 1 95.38 68 GLU B O 1
ATOM 1359 N N . THR B 1 69 ? -3.762 -7.91 -2.996 1 97.69 69 THR B N 1
ATOM 1360 C CA . THR B 1 69 ? -3.594 -6.477 -3.195 1 97.69 69 THR B CA 1
ATOM 1361 C C . THR B 1 69 ? -3.963 -5.707 -1.93 1 97.69 69 THR B C 1
ATOM 1363 O O . THR B 1 69 ? -3.262 -4.77 -1.541 1 97.69 69 THR B O 1
ATOM 1366 N N . PRO B 1 70 ? -5.016 -6.098 -1.14 1 96.5 70 PRO B N 1
ATOM 1367 C CA . PRO B 1 70 ? -5.367 -5.336 0.059 1 96.5 70 PRO B CA 1
ATOM 1368 C C . PRO B 1 70 ? -4.367 -5.527 1.197 1 96.5 70 PRO B C 1
ATOM 1370 O O . PRO B 1 70 ? -4.453 -4.844 2.221 1 96.5 70 PRO B O 1
ATOM 1373 N N . LYS B 1 71 ? -3.404 -6.406 0.989 1 96 71 LYS B N 1
ATOM 1374 C CA . LYS B 1 71 ? -2.42 -6.68 2.033 1 96 71 LYS B CA 1
ATOM 1375 C C . LYS B 1 71 ? -1.047 -6.137 1.647 1 96 71 LYS B C 1
ATOM 1377 O O . LYS B 1 71 ? -0.035 -6.512 2.242 1 96 71 LYS B O 1
ATOM 1382 N N . MET B 1 72 ? -1.022 -5.336 0.664 1 97.94 72 MET B N 1
ATOM 1383 C CA . MET B 1 72 ? 0.244 -4.754 0.228 1 97.94 72 MET B CA 1
ATOM 1384 C C . MET B 1 72 ? 0.901 -3.971 1.36 1 97.94 72 MET B C 1
ATOM 1386 O O . MET B 1 72 ? 0.229 -3.561 2.309 1 97.94 72 MET B O 1
ATOM 1390 N N . GLY B 1 73 ? 2.174 -3.789 1.212 1 97.69 73 GLY B N 1
ATOM 1391 C CA . GLY B 1 73 ? 2.945 -3.039 2.189 1 97.69 73 GLY B CA 1
ATOM 1392 C C . GLY B 1 73 ? 4.367 -2.762 1.741 1 97.69 73 GLY B C 1
ATOM 1393 O O . GLY B 1 73 ? 4.82 -3.297 0.727 1 97.69 73 GLY B O 1
ATOM 1394 N N . ALA B 1 74 ? 4.957 -1.939 2.559 1 97.5 74 ALA B N 1
ATOM 1395 C CA . ALA B 1 74 ? 6.348 -1.595 2.281 1 97.5 74 ALA B CA 1
ATOM 1396 C C . ALA B 1 74 ? 7.301 -2.59 2.941 1 97.5 74 ALA B C 1
ATOM 1398 O O . ALA B 1 74 ? 7.055 -3.047 4.059 1 97.5 74 ALA B O 1
ATOM 1399 N N . ILE B 1 75 ? 8.352 -2.889 2.232 1 96.62 75 ILE B N 1
ATOM 1400 C CA . ILE B 1 75 ? 9.406 -3.721 2.791 1 96.62 75 ILE B CA 1
ATOM 1401 C C . ILE B 1 75 ? 10.773 -3.109 2.471 1 96.62 75 ILE B C 1
ATOM 1403 O O . ILE B 1 75 ? 10.945 -2.482 1.423 1 96.62 75 ILE B O 1
ATOM 1407 N N . PRO B 1 76 ? 11.688 -3.281 3.385 1 96.5 76 PRO B N 1
ATOM 1408 C CA . PRO B 1 76 ? 13.023 -2.83 2.996 1 96.5 76 PRO B CA 1
ATOM 1409 C C . PRO B 1 76 ? 13.5 -3.459 1.689 1 96.5 76 PRO B C 1
ATOM 1411 O O . PRO B 1 76 ? 13.453 -4.68 1.534 1 96.5 76 PRO B O 1
ATOM 1414 N N . ARG B 1 77 ? 13.977 -2.67 0.859 1 95.12 77 ARG B N 1
ATOM 1415 C CA . ARG B 1 77 ? 14.375 -3.113 -0.473 1 95.12 77 ARG B CA 1
ATOM 1416 C C . ARG B 1 77 ? 15.492 -4.156 -0.394 1 95.12 77 ARG B C 1
ATOM 1418 O O . ARG B 1 77 ? 15.547 -5.07 -1.22 1 95.12 77 ARG B O 1
ATOM 1425 N N . ARG B 1 78 ? 16.312 -4.039 0.609 1 95.19 78 ARG B N 1
ATOM 1426 C CA . ARG B 1 78 ? 17.453 -4.922 0.755 1 95.19 78 ARG B CA 1
ATOM 1427 C C . ARG B 1 78 ? 17.016 -6.367 0.975 1 95.19 78 ARG B C 1
ATOM 1429 O O . ARG B 1 78 ? 17.812 -7.297 0.801 1 95.19 78 ARG B O 1
ATOM 1436 N N . LEU B 1 79 ? 15.805 -6.578 1.375 1 96.38 79 LEU B N 1
ATOM 1437 C CA . LEU B 1 79 ? 15.305 -7.922 1.642 1 96.38 79 LEU B CA 1
ATOM 1438 C C . LEU B 1 79 ? 14.852 -8.602 0.352 1 96.38 79 LEU B C 1
ATOM 1440 O O . LEU B 1 79 ? 14.633 -9.812 0.325 1 96.38 79 LEU B O 1
ATOM 1444 N N . LEU B 1 80 ? 14.695 -7.742 -0.705 1 96.38 80 LEU B N 1
ATOM 1445 C CA . LEU B 1 80 ? 14.336 -8.281 -2.014 1 96.38 80 LEU B CA 1
ATOM 1446 C C . LEU B 1 80 ? 15.586 -8.594 -2.83 1 96.38 80 LEU B C 1
ATOM 1448 O O . LEU B 1 80 ? 16.172 -7.695 -3.436 1 96.38 80 LEU B O 1
ATOM 1452 N N . THR B 1 81 ? 15.984 -9.711 -2.828 1 93.06 81 THR B N 1
ATOM 1453 C CA . THR B 1 81 ? 17.25 -10.102 -3.439 1 93.06 81 THR B CA 1
ATOM 1454 C C . THR B 1 81 ? 17.062 -10.422 -4.918 1 93.06 81 THR B C 1
ATOM 1456 O O . THR B 1 81 ? 16.75 -9.539 -5.715 1 93.06 81 THR B O 1
ATOM 1459 N N . MET B 1 82 ? 17.125 -11.734 -5.344 1 94.5 82 MET B N 1
ATOM 1460 C CA . MET B 1 82 ? 17.047 -12.117 -6.754 1 94.5 82 MET B CA 1
ATOM 1461 C C . MET B 1 82 ? 15.602 -12.398 -7.16 1 94.5 82 MET B C 1
ATOM 1463 O O . MET B 1 82 ? 14.914 -13.188 -6.504 1 94.5 82 MET B O 1
ATOM 1467 N N . PRO B 1 83 ? 15.25 -11.703 -8.227 1 97.31 83 PRO B N 1
ATOM 1468 C CA . PRO B 1 83 ? 13.898 -12 -8.703 1 97.31 83 PRO B CA 1
ATOM 1469 C C . PRO B 1 83 ? 13.742 -13.438 -9.195 1 97.31 83 PRO B C 1
ATOM 1471 O O . PRO B 1 83 ? 14.672 -13.992 -9.789 1 97.31 83 PRO B O 1
ATOM 1474 N N . VAL B 1 84 ? 12.617 -13.984 -8.898 1 97.31 84 VAL B N 1
ATOM 1475 C CA . VAL B 1 84 ? 12.281 -15.336 -9.336 1 97.31 84 VAL B CA 1
ATOM 1476 C C . VAL B 1 84 ? 11.766 -15.297 -10.773 1 97.31 84 VAL B C 1
ATOM 1478 O O . VAL B 1 84 ? 12.078 -16.172 -11.578 1 97.31 84 VAL B O 1
ATOM 1481 N N . LEU B 1 85 ? 10.938 -14.344 -11.086 1 98 85 LEU B N 1
ATOM 1482 C CA . LEU B 1 85 ? 10.344 -14.125 -12.398 1 98 85 LEU B CA 1
ATOM 1483 C C . LEU B 1 85 ? 9.742 -12.727 -12.5 1 98 85 LEU B C 1
ATOM 1485 O O . LEU B 1 85 ? 9.82 -11.945 -11.547 1 98 85 LEU B O 1
ATOM 1489 N N . SER B 1 86 ? 9.297 -12.461 -13.695 1 98.19 86 SER B N 1
ATOM 1490 C CA . SER B 1 86 ? 8.602 -11.203 -13.914 1 98.19 86 SER B CA 1
ATOM 1491 C C . SER B 1 86 ? 7.148 -11.43 -14.312 1 98.19 86 SER B C 1
ATOM 1493 O O . SER B 1 86 ? 6.852 -12.336 -15.102 1 98.19 86 SER B O 1
ATOM 1495 N N . LEU B 1 87 ? 6.277 -10.609 -13.781 1 98.19 87 LEU B N 1
ATOM 1496 C CA . LEU B 1 87 ? 4.871 -10.656 -14.164 1 98.19 87 LEU B CA 1
ATOM 1497 C C . LEU B 1 87 ? 4.496 -9.461 -15.023 1 98.19 87 LEU B C 1
ATOM 1499 O O . LEU B 1 87 ? 3.346 -9.008 -15.016 1 98.19 87 LEU B O 1
ATOM 1503 N N . ARG B 1 88 ? 5.418 -8.938 -15.672 1 97.56 88 ARG B N 1
ATOM 1504 C CA . ARG B 1 88 ? 5.168 -7.793 -16.547 1 97.56 88 ARG B CA 1
ATOM 1505 C C . ARG B 1 88 ? 4.039 -8.086 -17.516 1 97.56 88 ARG B C 1
ATOM 1507 O O . ARG B 1 88 ? 3.27 -7.184 -17.875 1 97.56 88 ARG B O 1
ATOM 1514 N N . ASP B 1 89 ? 3.908 -9.32 -17.938 1 97.12 89 ASP B N 1
ATOM 1515 C CA . ASP B 1 89 ? 2.854 -9.711 -18.875 1 97.12 89 ASP B CA 1
ATOM 1516 C C . ASP B 1 89 ? 1.474 -9.547 -18.234 1 97.12 89 ASP B C 1
ATOM 1518 O O . ASP B 1 89 ? 0.461 -9.531 -18.938 1 97.12 89 ASP B O 1
ATOM 1522 N N . MET B 1 90 ? 1.399 -9.422 -16.938 1 97.25 90 MET B N 1
ATOM 1523 C CA . MET B 1 90 ? 0.134 -9.273 -16.219 1 97.25 90 MET B CA 1
ATOM 1524 C C . MET B 1 90 ? -0.057 -7.84 -15.742 1 97.25 90 MET B C 1
ATOM 1526 O O . MET B 1 90 ? -0.893 -7.574 -14.875 1 97.25 90 MET B O 1
ATOM 1530 N N . GLN B 1 91 ? 0.704 -6.91 -16.297 1 97.19 91 GLN B N 1
ATOM 1531 C CA . GLN B 1 91 ? 0.69 -5.516 -15.867 1 97.19 91 GLN B CA 1
ATOM 1532 C C . GLN B 1 91 ? -0.726 -4.949 -15.891 1 97.19 91 GLN B C 1
ATOM 1534 O O . GLN B 1 91 ? -1.161 -4.32 -14.922 1 97.19 91 GLN B O 1
ATOM 1539 N N . PRO B 1 92 ? -1.594 -5.176 -16.922 1 97.19 92 PRO B N 1
ATOM 1540 C CA . PRO B 1 92 ? -2.941 -4.602 -16.922 1 97.19 92 PRO B CA 1
ATOM 1541 C C . PRO B 1 92 ? -3.791 -5.094 -15.758 1 97.19 92 PRO B C 1
ATOM 1543 O O . PRO B 1 92 ? -4.48 -4.297 -15.109 1 97.19 92 PRO B O 1
ATOM 1546 N N . GLU B 1 93 ? -3.74 -6.395 -15.438 1 96.94 93 GLU B N 1
ATOM 1547 C CA . GLU B 1 93 ? -4.523 -6.965 -14.344 1 96.94 93 GLU B CA 1
ATOM 1548 C C . GLU B 1 93 ? -4.059 -6.43 -12.992 1 96.94 93 GLU B C 1
ATOM 1550 O O . GLU B 1 93 ? -4.879 -6.102 -12.133 1 96.94 93 GLU B O 1
ATOM 1555 N N . ILE B 1 94 ? -2.723 -6.34 -12.852 1 97.69 94 ILE B N 1
ATOM 1556 C CA . ILE B 1 94 ? -2.156 -5.863 -11.594 1 97.69 94 ILE B CA 1
ATOM 1557 C C . ILE B 1 94 ? -2.51 -4.391 -11.398 1 97.69 94 ILE B C 1
ATOM 1559 O O . ILE B 1 94 ? -2.945 -3.996 -10.312 1 97.69 94 ILE B O 1
ATOM 1563 N N . THR B 1 95 ? -2.355 -3.58 -12.484 1 97.12 95 THR B N 1
ATOM 1564 C CA . THR B 1 95 ? -2.674 -2.158 -12.422 1 97.12 95 THR B CA 1
ATOM 1565 C C . THR B 1 95 ? -4.156 -1.949 -12.133 1 97.12 95 THR B C 1
ATOM 1567 O O . THR B 1 95 ? -4.523 -1.072 -11.344 1 97.12 95 THR B O 1
ATOM 1570 N N . SER B 1 96 ? -4.977 -2.75 -12.734 1 97.06 96 SER B N 1
ATOM 1571 C CA . SER B 1 96 ? -6.414 -2.666 -12.484 1 97.06 96 SER B CA 1
ATOM 1572 C C . SER B 1 96 ? -6.742 -2.969 -11.023 1 97.06 96 SER B C 1
ATOM 1574 O O . SER B 1 96 ? -7.598 -2.312 -10.43 1 97.06 96 SER B O 1
ATOM 1576 N N . ALA B 1 97 ? -6.121 -4.008 -10.461 1 97.5 97 ALA B N 1
ATOM 1577 C CA . ALA B 1 97 ? -6.336 -4.355 -9.062 1 97.5 97 ALA B CA 1
ATOM 1578 C C . ALA B 1 97 ? -5.953 -3.199 -8.141 1 97.5 97 ALA B C 1
ATOM 1580 O O . ALA B 1 97 ? -6.688 -2.873 -7.207 1 97.5 97 ALA B O 1
ATOM 1581 N N . LEU B 1 98 ? -4.781 -2.525 -8.43 1 97.88 98 LEU B N 1
ATOM 1582 C CA . LEU B 1 98 ? -4.34 -1.363 -7.668 1 97.88 98 LEU B CA 1
ATOM 1583 C C . LEU B 1 98 ? -5.352 -0.227 -7.777 1 97.88 98 LEU B C 1
ATOM 1585 O O . LEU B 1 98 ? -5.73 0.373 -6.77 1 97.88 98 LEU B O 1
ATOM 1589 N N . ASP B 1 99 ? -5.812 0.031 -9.016 1 96.62 99 ASP B N 1
ATOM 1590 C CA . ASP B 1 99 ? -6.785 1.094 -9.242 1 96.62 99 ASP B CA 1
ATOM 1591 C C . ASP B 1 99 ? -8.086 0.817 -8.484 1 96.62 99 ASP B C 1
ATOM 1593 O O . ASP B 1 99 ? -8.688 1.732 -7.918 1 96.62 99 ASP B O 1
ATOM 1597 N N . PHE B 1 100 ? -8.453 -0.425 -8.477 1 96.81 100 PHE B N 1
ATOM 1598 C CA . PHE B 1 100 ? -9.688 -0.781 -7.789 1 96.81 100 PHE B CA 1
ATOM 1599 C C . PHE B 1 100 ? -9.555 -0.565 -6.289 1 96.81 100 PHE B C 1
ATOM 1601 O O . PHE B 1 100 ? -10.477 -0.066 -5.641 1 96.81 100 PHE B O 1
ATOM 1608 N N . LEU B 1 101 ? -8.445 -0.912 -5.707 1 97.5 101 LEU B N 1
ATOM 1609 C CA . LEU B 1 101 ? -8.211 -0.746 -4.277 1 97.5 101 LEU B CA 1
ATOM 1610 C C . LEU B 1 101 ? -8.328 0.721 -3.875 1 97.5 101 LEU B C 1
ATOM 1612 O O . LEU B 1 101 ? -8.945 1.043 -2.855 1 97.5 101 LEU B O 1
ATOM 1616 N N . PHE B 1 102 ? -7.82 1.654 -4.727 1 97.56 102 PHE B N 1
ATOM 1617 C CA . PHE B 1 102 ? -7.695 3.045 -4.309 1 97.56 102 PHE B CA 1
ATOM 1618 C C . PHE B 1 102 ? -8.844 3.881 -4.852 1 97.56 102 PHE B C 1
ATOM 1620 O O . PHE B 1 102 ? -9.25 4.871 -4.238 1 97.56 102 PHE B O 1
ATOM 1627 N N . HIS B 1 103 ? -9.391 3.445 -6.051 1 94.62 103 HIS B N 1
ATOM 1628 C CA . HIS B 1 103 ? -10.344 4.32 -6.73 1 94.62 103 HIS B CA 1
ATOM 1629 C C . HIS B 1 103 ? -11.703 3.643 -6.879 1 94.62 103 HIS B C 1
ATOM 1631 O O . HIS B 1 103 ? -12.695 4.297 -7.219 1 94.62 103 HIS B O 1
ATOM 1637 N N . GLY B 1 104 ? -11.82 2.393 -6.664 1 91.94 104 GLY B N 1
ATOM 1638 C CA . GLY B 1 104 ? -13.086 1.686 -6.781 1 91.94 104 GLY B CA 1
ATOM 1639 C C . GLY B 1 104 ? -13.469 1.393 -8.219 1 91.94 104 GLY B C 1
ATOM 1640 O O . GLY B 1 104 ? -14.617 1.041 -8.5 1 91.94 104 GLY B O 1
ATOM 1641 N N . TYR B 1 105 ? -12.727 1.772 -9.305 1 82.38 105 TYR B N 1
ATOM 1642 C CA . TYR B 1 105 ? -13.047 1.443 -10.695 1 82.38 105 TYR B CA 1
ATOM 1643 C C . TYR B 1 105 ? -11.773 1.243 -11.508 1 82.38 105 TYR B C 1
ATOM 1645 O O . TYR B 1 105 ? -10.703 1.714 -11.125 1 82.38 105 TYR B O 1
#

Solvent-accessible surface area (backbone atoms only — not comparable to full-atom values): 11204 Å² total; per-residue (Å²): 134,54,55,32,26,28,24,63,33,80,54,91,54,25,87,54,27,41,30,30,32,32,55,33,20,63,83,51,68,83,49,63,46,37,37,29,26,39,29,32,46,50,88,80,39,76,82,70,89,61,61,56,62,46,35,44,74,44,74,57,96,87,39,53,23,33,34,38,51,71,60,22,30,46,39,59,39,84,64,55,72,70,66,77,48,70,45,58,92,46,42,69,60,53,52,46,16,54,36,30,48,49,65,56,95,134,55,55,31,26,29,24,63,33,81,55,93,55,26,89,54,26,42,30,30,32,32,54,33,21,62,82,50,68,83,49,64,47,37,37,28,27,39,27,32,46,50,88,80,42,74,82,68,87,60,61,56,64,45,34,46,74,45,73,56,97,89,40,53,25,32,35,37,52,70,60,22,31,46,38,58,38,83,64,54,72,70,67,77,49,71,44,58,92,45,43,71,61,53,51,46,15,53,35,31,49,48,64,57,95

Foldseek 3Di:
DAAQFKAADPDPCCVFFGIWGFHDHPVVVVDQKTKTWTWGFPPPDDPPPDPCLQWPWDADPRTITTRNNVPIDIDGPVSGDDTPDGPVVCVVSVVSNNCCVVPVD/DAAQFKAADPDPCCVFFGIWGFHDHPVVVVDQKTKTWTWGFPPPDDPPPDPCLQWPWDDDPRTITTRNNVPIDIDGPVSGDDTPDGPVVCVVSVVSNNCCVVPVD

Sequence (210 aa):
MARFDVYVNPGSHAATTPYLLDVQSDLLDVLDSCMVIPLRSLEHFPKVKLPGRLTPVVTIKGQDFLLETPKMGAIPRRLLTMPVLSLRDMQPEITSALDFLFHGYMARFDVYVNPGSHAATTPYLLDVQSDLLDVLDSCMVIPLRSLEHFPKVKLPGRLTPVVTIKGQDFLLETPKMGAIPRRLLTMPVLSLRDMQPEITSALDFLFHGY

Radius of gyration: 16.74 Å; Cα contacts (8 Å, |Δi|>4): 428; chains: 2; bounding box: 34×48×38 Å

InterPro domains:
  IPR002712 Toxin CcdB [PF01845] (3-104)
  IPR011067 Plasmid maintenance toxin/Cell growth inhibitor [G3DSA:2.30.30.110] (1-104)

Organism: Nitrosomonas europaea (strain ATCC 19718 / CIP 103999 / KCTC 2705 / NBRC 14298) (NCBI:txid228410)